Protein AF-A0A0K3BCI2-F1 (afdb_monomer)

Sequence (256 aa):
MTVIGTNPRAKAIAAALAVPATESLTGQADLVVLCVEDYSRIPRLPGEADIVNLTSGTSEQ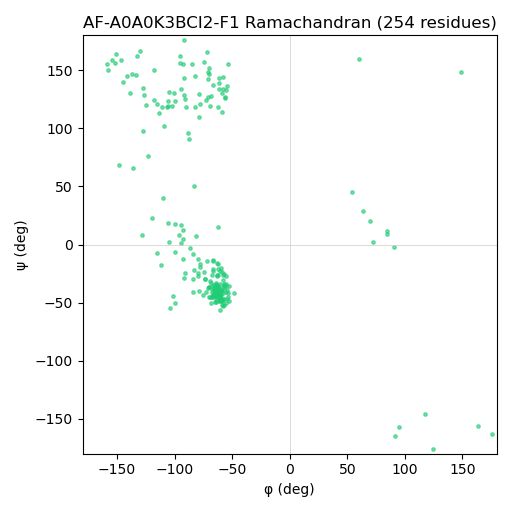AAEAANLFPGRYLDGALMAHPEHVGRTDTVLVYSGAPEVFARNEKHLTRLGSATYLGPDAGTASLYDAAMLNFAWATLTGYLQTAALLTGAGVEARTFTPMLNQWLKTTVADVIDDYAGQVDEGRYPGDEEWLELDEPLMRHLIAVTEQRGLDAALPRVVQSLTAQGIAAGRGSESFASLVEVIRGGGLQRPATP

Radius of gyration: 22.29 Å; Cα contacts (8 Å, |Δi|>4): 393; chains: 1; bounding box: 48×44×64 Å

Nearest PDB structures (foldseek):
  8whg-assembly3_F  TM=9.024E-01  e=4.066E-21  Streptomyces viridochromogenes
  7wnw-assembly1_B  TM=9.072E-01  e=1.210E-20  Actinoalloteichus hymeniacidonis
  7wnn-assembly1_A  TM=9.076E-01  e=4.879E-20  Actinoalloteichus hymeniacidonis
  8p2j-assembly4_G  TM=9.331E-01  e=1.287E-18  Blastomyces dermatitidis
  7wnw-assembly1_A  TM=9.084E-01  e=1.140E-18  Actinoalloteichus hymeniacidonis

pLDDT: mean 93.56, std 9.58, range [36.16, 98.62]

Foldseek 3Di:
DEEAEDDLQSVLLCVLLVHDYDPDDDDDDQEYEYAYADLVSDDQDDDQHAYEYAHADALVSQQVSCVSHPLRYKYKYFLDDSVCFQEQAGDMEIEARVVSCVVCVVSCVSRYDYHYPYHRRRVRNVVSVVVVVVVVLVVVVLVLVCCLVVLVVHHSVRCVVVVVVCCVPPVVVVVVVLVVCVVVVHFALPPHFLLRCLVVLVVVLVSQVVSVHDSPSSVVLSVLSVVCVVVVRRSGHPSNSVDVVCDPPDDDDPDD

Secondary structure (DSSP, 8-state):
-EEE--SHHHHHHHHHHTS-EESS--S--SEEEE--SSGGGPPP--SS-EEEE-----HHHHHHHHTTSTTTEEEEEE-S-GGGTT-TT--EEEEE-HHHHHHHHHHHTTTS--EE--S-THHHHHHHHHHHHHHHHHHHHHHHHHHHHHTTT--HHHHHHHHHHHIIIIIHHHHHHHHHHHHHT----SS--HHHHHHHHHHHHHHHHHTT---HHHHHHHHHHHHHIIIIITTS-GGGHHHHHHGGG-PPPPP-

Structure (mmCIF, N/CA/C/O backbone):
data_AF-A0A0K3BCI2-F1
#
_entry.id   AF-A0A0K3BCI2-F1
#
loop_
_atom_site.group_PDB
_atom_site.id
_atom_site.type_symbol
_atom_site.label_atom_id
_atom_site.label_alt_id
_atom_site.label_comp_id
_atom_site.label_asym_id
_atom_site.label_entity_id
_atom_site.label_seq_id
_atom_site.pdbx_PDB_ins_code
_atom_site.Cartn_x
_atom_site.Cartn_y
_atom_site.Cartn_z
_atom_site.occupancy
_atom_site.B_iso_or_equiv
_atom_site.auth_seq_id
_atom_site.auth_comp_id
_atom_site.auth_asym_id
_atom_site.auth_atom_id
_atom_site.pdbx_PDB_model_num
ATOM 1 N N . MET A 1 1 ? -13.025 6.160 25.713 1.00 93.00 1 MET A N 1
ATOM 2 C CA . MET A 1 1 ? -12.127 5.858 24.580 1.00 93.00 1 MET A CA 1
ATOM 3 C C . MET A 1 1 ? -10.716 6.294 24.936 1.00 93.00 1 MET A C 1
ATOM 5 O O . MET A 1 1 ? -10.577 7.385 25.480 1.00 93.00 1 MET A O 1
ATOM 9 N N . THR A 1 2 ? -9.709 5.478 24.624 1.00 95.31 2 THR A N 1
ATOM 10 C CA . THR A 1 2 ? -8.286 5.760 24.899 1.00 95.31 2 THR A CA 1
ATOM 11 C C . THR A 1 2 ? -7.426 5.283 23.729 1.00 95.31 2 THR A C 1
ATOM 13 O O . THR A 1 2 ? -7.748 4.258 23.129 1.00 95.31 2 THR A O 1
ATOM 16 N N . VAL A 1 3 ? -6.338 5.993 23.416 1.00 97.44 3 VAL A N 1
ATOM 17 C CA . VAL A 1 3 ? -5.309 5.516 22.477 1.00 97.44 3 VAL A CA 1
ATOM 18 C C . VAL A 1 3 ? -4.121 4.977 23.269 1.00 97.44 3 VAL A C 1
ATOM 20 O O . VAL A 1 3 ? -3.618 5.669 24.150 1.00 97.44 3 VAL A O 1
ATOM 23 N N . ILE A 1 4 ? -3.652 3.770 22.951 1.00 97.31 4 ILE A N 1
ATOM 24 C CA . ILE A 1 4 ? -2.444 3.180 23.537 1.00 97.31 4 ILE A CA 1
ATOM 25 C C . ILE A 1 4 ? -1.322 3.191 22.499 1.00 97.31 4 ILE A C 1
ATOM 27 O O . ILE A 1 4 ? -1.432 2.566 21.444 1.00 97.31 4 ILE A O 1
ATOM 31 N N . GLY A 1 5 ? -0.237 3.894 22.811 1.00 95.94 5 GLY A N 1
ATOM 32 C CA . GLY A 1 5 ? 0.934 4.041 21.952 1.00 95.94 5 GLY A CA 1
ATOM 33 C C . GLY A 1 5 ? 1.628 5.388 22.143 1.00 95.94 5 GLY A C 1
ATOM 34 O O . GLY A 1 5 ? 0.992 6.401 22.429 1.00 95.94 5 GLY A O 1
ATOM 35 N N . THR A 1 6 ? 2.949 5.417 21.970 1.00 93.12 6 THR A N 1
ATOM 36 C CA . THR A 1 6 ? 3.781 6.618 22.193 1.00 93.12 6 THR A CA 1
ATOM 37 C C . THR A 1 6 ? 4.452 7.146 20.924 1.00 93.12 6 THR A C 1
ATOM 39 O O . THR A 1 6 ? 5.037 8.236 20.936 1.00 93.12 6 THR A O 1
ATOM 42 N N . ASN A 1 7 ? 4.346 6.411 19.814 1.00 93.75 7 ASN A N 1
ATOM 43 C CA . ASN A 1 7 ? 4.934 6.791 18.534 1.00 93.75 7 ASN A CA 1
ATOM 44 C C . ASN A 1 7 ? 4.179 7.982 17.882 1.00 93.75 7 ASN A C 1
ATOM 46 O O . ASN A 1 7 ? 3.068 8.333 18.300 1.00 93.75 7 ASN A O 1
ATOM 50 N N . PRO A 1 8 ? 4.759 8.644 16.861 1.00 95.12 8 PRO A N 1
ATOM 51 C CA . PRO A 1 8 ? 4.124 9.789 16.203 1.00 95.12 8 PRO A CA 1
ATOM 52 C C . PRO A 1 8 ? 2.736 9.490 15.622 1.00 95.12 8 PRO A C 1
ATOM 54 O O . PRO A 1 8 ? 1.863 10.356 15.661 1.00 95.12 8 PRO A O 1
ATOM 57 N N . ARG A 1 9 ? 2.512 8.264 15.132 1.00 94.38 9 ARG A N 1
ATOM 58 C CA . ARG A 1 9 ? 1.227 7.828 14.576 1.00 94.38 9 ARG A CA 1
ATOM 59 C C . ARG A 1 9 ? 0.154 7.753 15.668 1.00 94.38 9 ARG A C 1
ATOM 61 O O . ARG A 1 9 ? -0.917 8.325 15.496 1.00 94.38 9 ARG A O 1
ATOM 68 N N . ALA A 1 10 ? 0.469 7.170 16.825 1.00 96.62 10 ALA A N 1
ATOM 69 C CA . ALA A 1 10 ? -0.415 7.131 17.989 1.00 96.62 10 ALA A CA 1
ATOM 70 C C . ALA A 1 10 ? -0.808 8.538 18.466 1.00 96.62 10 ALA A C 1
ATOM 72 O O . ALA A 1 10 ? -1.977 8.799 18.746 1.00 96.62 10 ALA A O 1
ATOM 73 N N . LYS A 1 11 ? 0.149 9.477 18.494 1.00 96.62 11 LYS A N 1
ATOM 74 C CA . LYS A 1 11 ? -0.121 10.882 18.847 1.00 96.62 11 LYS A CA 1
ATOM 75 C C . LYS A 1 11 ? -1.069 11.556 17.854 1.00 96.62 11 LYS A C 1
ATOM 77 O O . LYS A 1 11 ? -1.972 12.274 18.278 1.00 96.62 11 LYS A O 1
ATOM 82 N N . ALA A 1 12 ? -0.890 11.312 16.557 1.00 97.12 12 ALA A N 1
ATOM 83 C CA . ALA A 1 12 ? -1.760 11.857 15.519 1.00 97.12 12 ALA A CA 1
ATOM 84 C C . ALA A 1 12 ? -3.186 11.276 15.592 1.00 97.12 12 ALA A C 1
ATOM 86 O O . ALA A 1 12 ? -4.159 12.026 15.541 1.00 97.12 12 ALA A O 1
ATOM 87 N N . ILE A 1 13 ? -3.315 9.963 15.819 1.00 97.44 13 ILE A N 1
ATOM 88 C CA . ILE A 1 13 ? -4.599 9.277 16.058 1.00 97.44 13 ILE A CA 1
ATOM 89 C C . ILE A 1 13 ? -5.312 9.877 17.277 1.00 97.44 13 ILE A C 1
ATOM 91 O O . ILE A 1 13 ? -6.486 10.238 17.205 1.00 97.44 13 ILE A O 1
ATOM 95 N N . ALA A 1 14 ? -4.596 10.036 18.391 1.00 97.56 14 ALA A N 1
ATOM 96 C CA . ALA A 1 14 ? -5.133 10.609 19.621 1.00 97.56 14 ALA A CA 1
ATOM 97 C C . ALA A 1 14 ? -5.614 12.056 19.434 1.00 97.56 14 ALA A C 1
ATOM 99 O O . ALA A 1 14 ? -6.712 12.402 19.877 1.00 97.56 14 ALA A O 1
ATOM 100 N N . ALA A 1 15 ? -4.844 12.875 18.710 1.00 97.25 15 ALA A N 1
ATOM 101 C CA . ALA A 1 15 ? -5.233 14.237 18.360 1.00 97.25 15 ALA A CA 1
ATOM 102 C C . ALA A 1 15 ? -6.513 14.266 17.507 1.00 97.25 15 ALA A C 1
ATOM 104 O O . ALA A 1 15 ? -7.458 14.978 17.849 1.00 97.25 15 ALA A O 1
ATOM 105 N N . ALA A 1 16 ? -6.588 13.447 16.454 1.00 96.75 16 ALA A N 1
ATOM 106 C CA . ALA A 1 16 ? -7.759 13.362 15.580 1.00 96.75 16 ALA A CA 1
ATOM 107 C C . ALA A 1 16 ? -9.021 12.890 16.326 1.00 96.75 16 ALA A C 1
ATOM 109 O O . ALA A 1 16 ? -10.123 13.392 16.085 1.00 96.75 16 ALA A O 1
ATOM 110 N N . LEU A 1 17 ? -8.860 11.987 17.297 1.00 96.94 17 LEU A N 1
ATOM 111 C CA . LEU A 1 17 ? -9.933 11.481 18.157 1.00 96.94 17 LEU A CA 1
ATOM 112 C C . LEU A 1 17 ? -10.249 12.377 19.366 1.00 96.94 17 LEU A C 1
ATOM 114 O O . LEU A 1 17 ? -11.283 12.175 20.008 1.00 96.94 17 LEU A O 1
ATOM 118 N N . ALA A 1 18 ? -9.447 13.414 19.623 1.00 96.81 18 ALA A N 1
ATOM 119 C CA . ALA A 1 18 ? -9.542 14.291 20.792 1.00 96.81 18 ALA A CA 1
ATOM 120 C C . ALA A 1 18 ? -9.521 13.522 22.132 1.00 96.81 18 ALA A C 1
ATOM 122 O O . ALA A 1 18 ? -10.325 13.779 23.028 1.00 96.81 18 ALA A O 1
ATOM 123 N N . VAL A 1 19 ? -8.602 12.562 22.257 1.00 95.38 19 VAL A N 1
ATOM 124 C CA . VAL A 1 19 ? -8.380 11.739 23.460 1.00 95.38 19 VAL A CA 1
ATOM 125 C C . VAL A 1 19 ? -6.887 11.675 23.792 1.00 95.38 19 VAL A C 1
ATOM 127 O O . VAL A 1 19 ? -6.064 11.982 22.931 1.00 95.38 19 VAL A O 1
ATOM 130 N N . PRO A 1 20 ? -6.490 11.299 25.020 1.00 91.75 20 PRO A N 1
ATOM 131 C CA . PRO A 1 20 ? -5.079 11.097 25.332 1.00 91.75 20 PRO A CA 1
ATOM 132 C C . PRO A 1 20 ? -4.505 9.852 24.636 1.00 91.75 20 PRO A C 1
ATOM 134 O O . PRO A 1 20 ? -5.185 8.832 24.491 1.00 91.75 20 PRO A O 1
ATOM 137 N N . ALA A 1 21 ? -3.223 9.940 24.276 1.00 95.12 21 ALA A N 1
ATOM 138 C CA . ALA A 1 21 ? -2.368 8.786 24.014 1.00 95.12 21 ALA A CA 1
ATOM 139 C C . ALA A 1 21 ? -1.650 8.394 25.313 1.00 95.12 21 ALA A C 1
ATOM 141 O O . ALA A 1 21 ? -1.043 9.250 25.962 1.00 95.12 21 ALA A O 1
ATOM 142 N N . THR A 1 22 ? -1.720 7.124 25.699 1.00 95.00 22 THR A N 1
ATOM 143 C CA . THR A 1 22 ? -1.116 6.594 26.928 1.00 95.00 22 THR A CA 1
ATOM 144 C C . THR A 1 22 ? -0.291 5.338 26.642 1.00 95.00 22 THR A C 1
ATOM 146 O O . THR A 1 22 ? -0.371 4.748 25.569 1.00 95.00 22 THR A O 1
ATOM 149 N N . GLU A 1 23 ? 0.530 4.911 27.601 1.00 92.12 23 GLU A N 1
ATOM 150 C CA . GLU A 1 23 ? 1.283 3.646 27.501 1.00 92.12 23 GLU A CA 1
ATOM 151 C C . GLU A 1 23 ? 0.452 2.425 27.914 1.00 92.12 23 GLU A C 1
ATOM 153 O O . GLU A 1 23 ? 0.752 1.297 27.537 1.00 92.12 23 GLU A O 1
ATOM 158 N N . SER A 1 24 ? -0.598 2.639 28.705 1.00 90.56 24 SER A N 1
ATOM 159 C CA . SER A 1 24 ? -1.477 1.586 29.206 1.00 90.56 24 SER A CA 1
ATOM 160 C C . SER A 1 24 ? -2.886 2.118 29.443 1.00 90.56 24 SER A C 1
ATOM 162 O O . SER A 1 24 ? -3.117 3.332 29.490 1.00 90.56 24 SER A O 1
ATOM 164 N N . LEU A 1 25 ? -3.840 1.200 29.582 1.00 89.88 25 LEU A N 1
ATOM 165 C CA . LEU A 1 25 ? -5.214 1.537 29.924 1.00 89.88 25 LEU A CA 1
ATOM 166 C C . LEU A 1 25 ? -5.336 1.829 31.426 1.00 89.88 25 LEU A C 1
ATOM 168 O O . LEU A 1 25 ? -5.077 0.959 32.256 1.00 89.88 25 LEU A O 1
ATOM 172 N N . THR A 1 26 ? -5.785 3.034 31.775 1.00 83.88 26 THR A N 1
ATOM 173 C CA . THR A 1 26 ? -6.102 3.431 33.152 1.00 83.88 26 THR A CA 1
ATOM 174 C C . THR A 1 26 ? -7.619 3.584 33.314 1.00 83.88 26 THR A C 1
ATOM 176 O O . THR A 1 26 ? -8.212 4.572 32.895 1.00 83.88 26 THR A O 1
ATOM 179 N N . GLY A 1 27 ? -8.270 2.585 33.917 1.00 84.31 27 GLY A N 1
ATOM 180 C CA . GLY A 1 27 ? -9.721 2.581 34.155 1.00 84.31 27 GLY A CA 1
ATOM 181 C C . GLY A 1 27 ? -10.536 1.850 33.081 1.00 84.31 27 GLY A C 1
ATOM 182 O O . GLY A 1 27 ? -10.028 0.959 32.406 1.00 84.31 27 GLY A O 1
ATOM 183 N N . GLN A 1 28 ? -11.823 2.192 32.970 1.00 87.38 28 GLN A N 1
ATOM 184 C CA . GLN A 1 28 ? -12.747 1.599 31.995 1.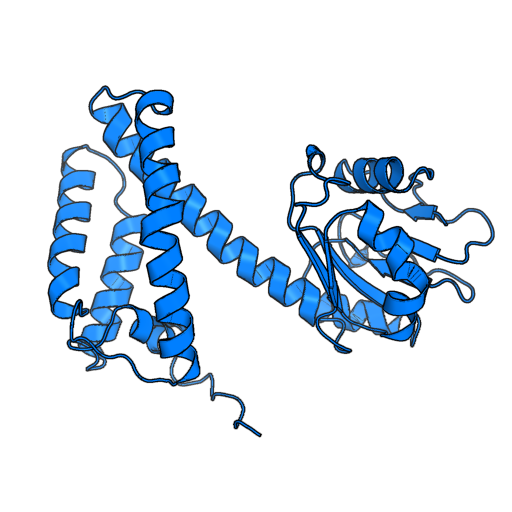00 87.38 28 GLN A CA 1
ATOM 185 C C . GLN A 1 28 ? -12.773 2.407 30.693 1.00 87.38 28 GLN A C 1
ATOM 187 O O . GLN A 1 28 ? -12.729 3.638 30.711 1.00 87.38 28 GLN A O 1
ATOM 192 N N . ALA A 1 29 ? -12.884 1.713 29.564 1.00 91.88 29 ALA A N 1
ATOM 193 C CA . ALA A 1 29 ? -13.094 2.318 28.257 1.00 91.88 29 ALA A CA 1
ATOM 194 C C . ALA A 1 29 ? -13.996 1.419 27.409 1.00 91.88 29 ALA A C 1
ATOM 196 O O . ALA A 1 29 ? -13.811 0.208 27.408 1.00 91.88 29 ALA A O 1
ATOM 197 N N . ASP A 1 30 ? -14.912 2.023 26.653 1.00 93.44 30 ASP A N 1
ATOM 198 C CA . ASP A 1 30 ? -15.750 1.287 25.695 1.00 93.44 30 ASP A CA 1
ATOM 199 C C . ASP A 1 30 ? -15.006 0.980 24.383 1.00 93.44 30 ASP A C 1
ATOM 201 O O . ASP A 1 30 ? -15.327 0.015 23.703 1.00 93.44 30 ASP A O 1
ATOM 205 N N . LEU A 1 31 ? -13.986 1.784 24.050 1.00 96.31 31 LEU A N 1
ATOM 206 C CA . LEU A 1 31 ? -13.127 1.639 22.870 1.00 96.31 31 LEU A CA 1
ATOM 207 C C . LEU A 1 31 ? -11.666 1.917 23.241 1.00 96.31 31 LEU A C 1
ATOM 209 O O . LEU A 1 31 ? -11.352 2.963 23.827 1.00 96.31 31 LEU A O 1
ATOM 213 N N . VAL A 1 32 ? -10.772 1.018 22.846 1.00 97.44 32 VAL A N 1
ATOM 214 C CA . VAL A 1 32 ? -9.321 1.187 22.914 1.00 97.44 32 VAL A CA 1
ATOM 215 C C . VAL A 1 32 ? -8.745 1.132 21.505 1.00 97.44 32 VAL A C 1
ATOM 217 O O . VAL A 1 32 ? -8.942 0.156 20.786 1.00 97.44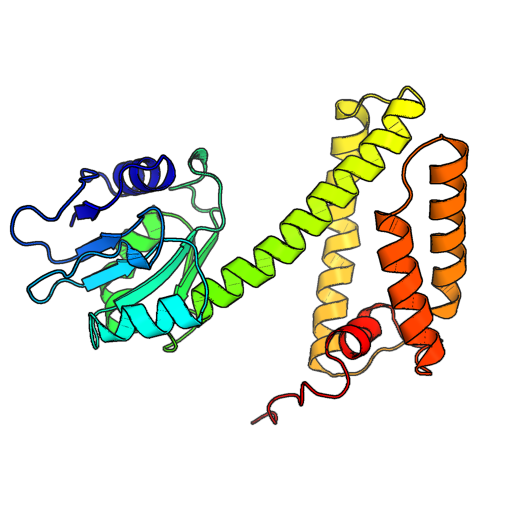 32 VAL A O 1
ATOM 220 N N . VAL A 1 33 ? -8.009 2.174 21.121 1.00 97.88 33 VAL A N 1
ATOM 221 C CA . VAL A 1 33 ? -7.285 2.214 19.847 1.00 97.88 33 VAL A CA 1
ATOM 222 C C . VAL A 1 33 ? -5.810 1.933 20.108 1.00 97.88 33 VAL A C 1
ATOM 224 O O . VAL A 1 33 ? -5.161 2.668 20.850 1.00 97.88 33 VAL A O 1
ATOM 227 N N . LEU A 1 34 ? -5.273 0.872 19.520 1.00 97.81 34 LEU A N 1
ATOM 228 C CA . LEU A 1 34 ? -3.874 0.481 19.650 1.00 97.81 34 LEU A CA 1
ATOM 229 C C . LEU A 1 34 ? -3.069 1.048 18.482 1.00 97.81 34 LEU A C 1
ATOM 231 O O . LEU A 1 34 ? -3.473 0.953 17.330 1.00 97.81 34 LEU A O 1
ATOM 235 N N . CYS A 1 35 ? -1.919 1.641 18.774 1.00 97.00 35 CYS A N 1
ATOM 236 C CA . CYS A 1 35 ? -0.912 1.994 17.781 1.00 97.00 35 CYS A CA 1
ATOM 237 C C . CYS A 1 35 ? 0.464 1.895 18.446 1.00 97.00 35 CYS A C 1
ATOM 239 O O . CYS A 1 35 ? 1.130 2.889 18.740 1.00 97.00 35 CYS A O 1
ATOM 241 N N . VAL A 1 36 ? 0.849 0.663 18.761 1.00 95.56 36 VAL A N 1
ATOM 242 C CA . VAL A 1 36 ? 2.128 0.303 19.384 1.00 95.56 36 VAL A CA 1
ATOM 243 C C . VAL A 1 36 ? 3.187 -0.026 18.327 1.00 95.56 36 VAL A C 1
ATOM 245 O O . VAL A 1 36 ? 2.902 -0.009 17.132 1.00 95.56 36 VAL A O 1
ATOM 248 N N . GLU A 1 37 ? 4.417 -0.282 18.769 1.00 92.56 37 GLU A N 1
ATOM 249 C CA . GLU A 1 37 ? 5.581 -0.526 17.901 1.00 92.56 37 GLU A CA 1
ATOM 250 C C . GLU A 1 37 ? 5.476 -1.814 17.080 1.00 92.56 37 GLU A C 1
ATOM 252 O O . GLU A 1 37 ? 5.944 -1.845 15.949 1.00 92.56 37 GLU A O 1
ATOM 257 N N . ASP A 1 38 ? 4.885 -2.861 17.654 1.00 94.12 38 ASP A N 1
ATOM 258 C CA . ASP A 1 38 ? 4.774 -4.187 17.050 1.00 94.12 38 ASP A CA 1
ATOM 259 C C . ASP A 1 38 ? 3.625 -4.968 17.706 1.00 94.12 38 ASP A C 1
ATOM 261 O O . ASP A 1 38 ? 3.284 -4.722 18.869 1.00 94.12 38 ASP A O 1
ATOM 265 N N . TYR A 1 39 ? 3.055 -5.935 16.990 1.00 95.12 39 TYR A N 1
ATOM 266 C CA . TYR A 1 39 ? 1.974 -6.792 17.486 1.00 95.12 39 TYR A CA 1
ATOM 267 C C . TYR A 1 39 ? 2.321 -7.529 18.785 1.00 95.12 39 TYR A C 1
ATOM 269 O O . TYR A 1 39 ? 1.470 -7.673 19.661 1.00 95.12 39 TYR A O 1
ATOM 277 N N . SER A 1 40 ? 3.584 -7.922 18.980 1.00 93.44 40 SER A N 1
ATOM 278 C CA . SER A 1 40 ? 4.054 -8.553 20.223 1.00 93.44 40 SER A CA 1
ATOM 279 C C . SER A 1 40 ? 3.939 -7.650 21.458 1.00 93.44 40 SER A C 1
ATOM 281 O O . SER A 1 40 ? 4.010 -8.128 22.592 1.00 93.44 40 SER A O 1
ATOM 283 N N . ARG A 1 41 ? 3.758 -6.338 21.258 1.00 93.75 41 ARG A N 1
ATOM 284 C CA . ARG A 1 41 ? 3.567 -5.337 22.315 1.00 93.75 41 ARG A CA 1
ATOM 285 C C . ARG A 1 41 ? 2.098 -5.044 22.606 1.00 93.75 41 ARG A C 1
ATOM 287 O O . ARG A 1 41 ? 1.831 -4.199 23.460 1.00 93.75 41 ARG A O 1
ATOM 294 N N . ILE A 1 42 ? 1.155 -5.711 21.938 1.00 92.44 42 ILE A N 1
ATOM 295 C CA . ILE A 1 42 ? -0.271 -5.553 22.226 1.00 92.44 42 ILE A CA 1
ATOM 296 C C . ILE A 1 42 ? -0.538 -6.007 23.672 1.00 92.44 42 ILE A C 1
ATOM 298 O O . ILE A 1 42 ? -0.298 -7.169 24.018 1.00 92.44 42 ILE A O 1
ATOM 302 N N . PRO A 1 43 ? -1.013 -5.109 24.554 1.00 89.00 43 PRO A N 1
ATOM 303 C CA . PRO A 1 43 ? -1.280 -5.470 25.935 1.00 89.00 43 PRO A CA 1
ATOM 304 C C . PRO A 1 43 ? -2.511 -6.373 26.018 1.00 89.00 43 PRO A C 1
ATOM 306 O O . PRO A 1 43 ? -3.475 -6.205 25.273 1.00 89.00 43 PRO A O 1
ATOM 309 N N . ARG A 1 44 ? -2.540 -7.284 26.996 1.00 85.44 44 ARG A N 1
ATOM 310 C CA . ARG A 1 44 ? -3.802 -7.921 27.389 1.00 85.44 44 ARG A CA 1
ATOM 311 C C . ARG A 1 44 ? -4.678 -6.874 28.064 1.00 85.44 44 ARG A C 1
ATOM 313 O O . ARG A 1 44 ? -4.295 -6.320 29.093 1.00 85.44 44 ARG A O 1
ATOM 320 N N . LEU A 1 45 ? -5.846 -6.620 27.492 1.00 88.00 45 LEU A N 1
ATOM 321 C CA . LEU A 1 45 ? -6.797 -5.641 28.002 1.00 88.00 45 LEU A CA 1
ATOM 322 C C . LEU A 1 45 ? -7.975 -6.367 28.663 1.00 88.00 45 LEU A C 1
ATOM 324 O O . LEU A 1 45 ? -8.639 -7.164 27.999 1.00 88.00 45 LEU A O 1
ATOM 328 N N . PRO A 1 46 ? -8.222 -6.147 29.966 1.00 75.88 46 PRO A N 1
ATOM 329 C CA . PRO A 1 46 ? -9.366 -6.734 30.647 1.00 75.88 46 PRO A CA 1
ATOM 330 C C . PRO A 1 46 ? -10.671 -6.029 30.245 1.00 75.88 46 PRO A C 1
ATOM 332 O O . PRO A 1 46 ? -10.672 -4.855 29.879 1.00 75.88 46 PRO A O 1
ATOM 335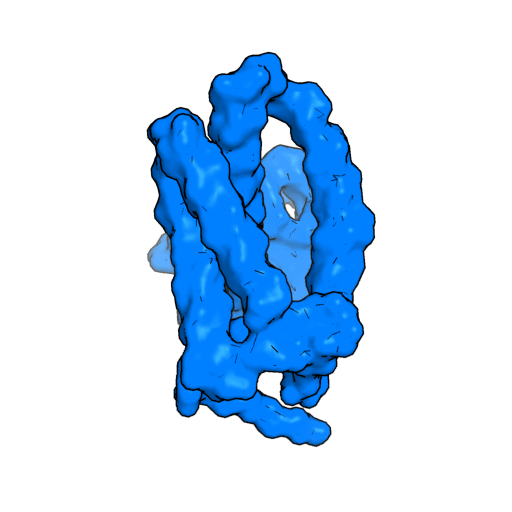 N N . GLY A 1 47 ? -11.796 -6.730 30.398 1.00 80.81 47 GLY A N 1
ATOM 336 C CA . GLY A 1 47 ? -13.136 -6.179 30.177 1.00 80.81 47 GLY A CA 1
ATOM 337 C C . GLY A 1 47 ? -13.662 -6.360 28.752 1.00 80.81 47 GLY A C 1
ATOM 338 O O . GLY A 1 47 ? -13.130 -7.156 27.982 1.00 80.81 47 GLY A O 1
ATOM 339 N N . GLU A 1 48 ? -14.722 -5.615 28.434 1.00 87.19 48 GLU A N 1
ATOM 340 C CA . GLU A 1 48 ? -15.539 -5.750 27.215 1.00 87.19 48 GLU A CA 1
ATOM 341 C C . GLU A 1 48 ? -15.288 -4.637 26.184 1.00 87.19 48 GLU A C 1
ATOM 343 O O . GLU A 1 48 ? -16.112 -4.407 25.306 1.00 87.19 48 GLU A O 1
ATOM 348 N N . ALA A 1 49 ? -14.162 -3.925 26.292 1.00 94.19 49 ALA A N 1
ATOM 349 C CA . ALA A 1 49 ? -13.841 -2.829 25.382 1.00 94.19 49 ALA A CA 1
ATOM 350 C C . ALA A 1 49 ? -13.717 -3.321 23.934 1.00 94.19 49 ALA A C 1
ATOM 352 O O . ALA A 1 49 ? -13.085 -4.349 23.677 1.00 94.19 49 ALA A O 1
ATOM 353 N N . ASP A 1 50 ? -14.247 -2.554 22.990 1.00 97.31 50 ASP A N 1
ATOM 354 C CA . ASP A 1 50 ? -13.921 -2.724 21.581 1.00 97.31 50 ASP A CA 1
ATOM 355 C C . ASP A 1 50 ? -12.450 -2.360 21.352 1.00 97.31 50 ASP A C 1
ATOM 357 O O . ASP A 1 50 ? -11.947 -1.374 21.900 1.00 97.31 50 ASP A O 1
ATOM 361 N N . ILE A 1 51 ? -11.750 -3.157 20.549 1.00 97.88 51 ILE A N 1
ATOM 362 C CA . ILE A 1 51 ? -10.330 -2.985 20.249 1.00 97.88 51 ILE A CA 1
ATOM 363 C C . ILE A 1 51 ? -10.180 -2.666 18.767 1.00 97.88 51 ILE A C 1
ATOM 365 O O . ILE A 1 51 ? -10.562 -3.468 17.920 1.00 97.88 51 ILE A O 1
ATOM 369 N N . VAL A 1 52 ? -9.589 -1.511 18.464 1.00 98.31 52 VAL A N 1
ATOM 370 C CA . VAL A 1 52 ? -9.196 -1.127 17.103 1.00 98.31 52 VAL A CA 1
ATOM 371 C C . VAL A 1 52 ? -7.679 -1.063 17.049 1.00 98.31 52 VAL A C 1
ATOM 373 O O . VAL A 1 52 ? -7.077 -0.208 17.694 1.00 98.31 52 VAL A O 1
ATOM 376 N N . ASN A 1 53 ? -7.046 -1.957 16.303 1.00 98.19 53 ASN A N 1
ATOM 377 C CA . ASN A 1 53 ? -5.598 -2.006 16.180 1.00 98.19 53 ASN A CA 1
ATOM 378 C C . ASN A 1 53 ? -5.120 -1.349 14.884 1.00 98.19 53 ASN A C 1
ATOM 380 O O . ASN A 1 53 ? -5.538 -1.741 13.809 1.00 98.19 53 ASN A O 1
ATOM 384 N N . LEU A 1 54 ? -4.243 -0.352 15.002 1.00 97.56 54 LEU A N 1
ATOM 385 C CA . LEU A 1 54 ? -3.617 0.390 13.900 1.00 97.56 54 LEU A CA 1
ATOM 386 C C . LEU A 1 54 ? -2.083 0.245 13.919 1.00 97.56 54 LEU A C 1
ATOM 388 O O . LEU A 1 54 ? -1.344 1.121 13.446 1.00 97.56 54 LEU A O 1
ATOM 392 N N . THR A 1 55 ? -1.593 -0.827 14.542 1.00 96.31 55 THR A N 1
ATOM 393 C CA . THR A 1 55 ? -0.191 -1.244 14.488 1.00 96.31 55 THR A CA 1
ATOM 394 C C . THR A 1 55 ? 0.075 -1.957 13.168 1.00 96.31 55 THR A C 1
ATOM 396 O O . THR A 1 55 ? -0.653 -2.868 12.798 1.00 96.31 55 THR A O 1
ATOM 399 N N . SER A 1 56 ? 1.130 -1.549 12.460 1.00 93.62 56 SER A N 1
ATOM 400 C CA . SER A 1 56 ? 1.556 -2.235 11.234 1.00 93.62 56 SER A CA 1
ATOM 401 C C . SER A 1 56 ? 2.166 -3.603 11.564 1.00 93.62 56 SER A C 1
ATOM 403 O O . SER A 1 56 ? 2.873 -3.742 12.563 1.00 93.62 56 SER A O 1
ATOM 405 N N . GLY A 1 57 ? 1.904 -4.599 10.719 1.00 93.81 57 GLY A N 1
ATOM 406 C CA . GLY A 1 57 ? 2.377 -5.976 10.877 1.00 93.81 57 GLY A CA 1
ATOM 407 C C . GLY A 1 57 ? 1.815 -6.888 9.787 1.00 93.81 57 GLY A C 1
ATOM 408 O O . GLY A 1 57 ? 1.370 -6.401 8.749 1.00 93.81 57 GLY A O 1
ATOM 409 N N . THR A 1 58 ? 1.875 -8.203 9.997 1.00 96.81 58 THR A N 1
ATOM 410 C CA . THR A 1 58 ? 1.414 -9.203 9.019 1.00 96.81 58 THR A CA 1
ATOM 411 C C . THR A 1 58 ? -0.019 -9.663 9.281 1.00 96.81 58 THR A C 1
ATOM 413 O O . THR A 1 58 ? -0.548 -9.529 10.387 1.00 96.81 58 THR A O 1
ATOM 416 N N . SER A 1 59 ? -0.645 -10.264 8.267 1.00 97.00 59 SER A N 1
ATOM 417 C CA . SER A 1 59 ? -1.976 -10.870 8.383 1.00 97.00 59 SER A CA 1
ATOM 418 C C . SER A 1 59 ? -2.049 -11.939 9.470 1.00 97.00 59 SER A C 1
ATOM 420 O O . SER A 1 59 ? -3.043 -12.013 10.188 1.00 97.00 59 SER A O 1
ATOM 422 N N . GLU A 1 60 ? -0.994 -12.738 9.632 1.00 97.50 60 GLU A N 1
ATOM 423 C CA . GLU A 1 60 ? -0.908 -13.757 10.679 1.00 97.50 60 GLU A CA 1
ATOM 424 C C . GLU A 1 60 ? -0.885 -13.114 12.066 1.00 97.50 60 GLU A C 1
ATOM 426 O O . GLU A 1 60 ? -1.623 -13.542 12.951 1.00 97.50 60 GLU A O 1
ATOM 431 N N . GLN A 1 61 ? -0.105 -12.043 12.248 1.00 97.56 61 GLN A N 1
ATOM 432 C CA . GLN A 1 61 ? -0.064 -11.311 13.515 1.00 97.56 61 GLN A CA 1
ATOM 433 C C . GLN A 1 61 ? -1.431 -10.695 13.859 1.00 97.56 61 GLN A C 1
ATOM 435 O O . GLN A 1 61 ? -1.859 -10.754 15.015 1.00 97.56 61 GLN A O 1
ATOM 440 N N . ALA A 1 62 ? -2.144 -10.157 12.866 1.00 97.56 62 ALA A N 1
ATOM 441 C CA . ALA A 1 62 ? -3.501 -9.640 13.033 1.00 97.56 62 ALA A CA 1
ATOM 442 C C . ALA A 1 62 ? -4.512 -10.735 13.403 1.00 97.56 62 ALA A C 1
ATOM 444 O O . ALA A 1 62 ? -5.308 -10.561 14.331 1.00 97.56 62 ALA A O 1
ATOM 445 N N . ALA A 1 63 ? -4.446 -11.896 12.748 1.00 96.50 63 ALA A N 1
ATOM 446 C CA . ALA A 1 63 ? -5.279 -13.047 13.085 1.00 96.50 63 ALA A CA 1
ATOM 447 C C . ALA A 1 63 ? -4.994 -13.573 14.506 1.00 96.50 63 ALA A C 1
ATOM 449 O O . ALA A 1 63 ? -5.920 -13.883 15.260 1.00 96.50 63 ALA A O 1
ATOM 450 N N . GLU A 1 64 ? -3.723 -13.629 14.913 1.00 96.12 64 GLU A N 1
ATOM 451 C CA . GLU A 1 64 ? -3.321 -14.013 16.268 1.00 96.12 64 GLU A CA 1
ATOM 452 C C . GLU A 1 64 ? -3.815 -13.016 17.323 1.00 96.12 64 GLU A C 1
ATOM 454 O O . GLU A 1 64 ? -4.337 -13.428 18.363 1.00 96.12 64 GLU A O 1
ATOM 459 N N . ALA A 1 65 ? -3.710 -11.713 17.053 1.00 95.88 65 ALA A N 1
ATOM 460 C CA . ALA A 1 65 ? -4.206 -10.670 17.944 1.00 95.88 65 ALA A CA 1
ATOM 461 C C . ALA A 1 65 ? -5.733 -10.711 18.106 1.00 95.88 65 ALA A C 1
ATOM 463 O O . ALA A 1 65 ? -6.232 -10.502 19.215 1.00 95.88 65 ALA A O 1
ATOM 464 N N . ALA A 1 66 ? -6.476 -11.068 17.054 1.00 96.25 66 ALA A N 1
ATOM 465 C CA . ALA A 1 66 ? -7.924 -11.277 17.127 1.00 96.25 66 ALA A CA 1
ATOM 466 C C . ALA A 1 66 ? -8.320 -12.334 18.177 1.00 96.25 66 ALA A C 1
ATOM 468 O O . ALA A 1 66 ? -9.327 -12.169 18.872 1.00 96.25 66 ALA A O 1
ATOM 469 N N . ASN A 1 67 ? -7.505 -13.379 18.366 1.00 94.69 67 ASN A N 1
ATOM 470 C CA . ASN A 1 67 ? -7.757 -14.420 19.372 1.00 94.69 67 ASN A CA 1
ATOM 471 C C . ASN A 1 67 ? -7.647 -13.906 20.817 1.00 94.69 67 ASN A C 1
ATOM 473 O O . ASN A 1 67 ? -8.204 -14.516 21.731 1.00 94.69 67 ASN A O 1
ATOM 477 N N . LEU A 1 68 ? -6.946 -12.790 21.043 1.00 93.56 68 LEU A N 1
ATOM 478 C CA . LEU A 1 68 ? -6.850 -12.159 22.362 1.00 93.56 68 LEU A CA 1
ATOM 479 C C . LEU A 1 68 ? -8.142 -11.425 22.747 1.00 93.56 68 LEU A C 1
ATOM 481 O O . LEU A 1 68 ? -8.401 -11.250 23.939 1.00 93.56 68 LEU A O 1
ATOM 485 N N . PHE A 1 69 ? -8.955 -11.024 21.761 1.00 94.69 69 PHE A N 1
ATOM 486 C CA . PHE A 1 69 ? -10.186 -10.252 21.967 1.00 94.69 69 PHE A CA 1
ATOM 487 C C . PHE A 1 69 ? -11.359 -10.791 21.118 1.00 94.69 69 PHE A C 1
ATOM 489 O O . PHE A 1 69 ? -11.855 -10.094 20.225 1.00 94.69 69 PHE A O 1
ATOM 496 N N . PRO A 1 70 ? -11.839 -12.024 21.384 1.00 93.31 70 PRO A N 1
ATOM 497 C CA . PRO A 1 70 ? -12.857 -12.671 20.557 1.00 93.31 70 PRO A CA 1
ATOM 498 C C . PRO A 1 70 ? -14.136 -11.832 20.429 1.00 93.31 70 PRO A C 1
ATOM 500 O O . PRO A 1 70 ? -14.722 -11.423 21.431 1.00 93.31 70 PRO A O 1
ATOM 503 N N . GLY A 1 71 ? -14.566 -11.569 19.191 1.00 94.31 71 GLY A N 1
ATOM 504 C CA . GLY A 1 71 ? -15.774 -10.787 18.884 1.00 94.31 71 GLY A CA 1
ATOM 505 C C . GLY A 1 71 ? -15.669 -9.278 19.145 1.00 94.31 71 GLY A C 1
ATOM 506 O O . GLY A 1 71 ? -16.645 -8.559 18.943 1.00 94.31 71 GLY A O 1
ATOM 507 N N . ARG A 1 72 ? -14.504 -8.786 19.587 1.00 96.44 72 ARG A N 1
ATOM 508 C CA . ARG A 1 72 ? -14.276 -7.374 19.943 1.00 96.44 72 ARG A CA 1
ATOM 509 C C . ARG A 1 72 ? -13.056 -6.753 19.265 1.00 96.44 72 ARG A C 1
ATOM 511 O O . ARG A 1 72 ? -12.693 -5.629 19.591 1.00 96.44 72 ARG A O 1
ATOM 518 N N . TYR A 1 73 ? -12.433 -7.459 18.325 1.00 97.94 73 TYR A N 1
ATOM 519 C CA . TYR A 1 73 ? -11.236 -6.999 17.630 1.00 97.94 73 TYR A CA 1
ATOM 520 C C . TYR A 1 73 ? -11.524 -6.535 16.207 1.00 97.94 73 TYR A C 1
ATOM 522 O O . TYR A 1 73 ? -12.136 -7.260 15.420 1.00 97.94 73 TYR A O 1
ATOM 530 N N . LEU A 1 74 ? -11.011 -5.359 15.876 1.00 98.44 74 LEU A N 1
ATOM 531 C CA . LEU A 1 74 ? -10.935 -4.819 14.533 1.00 98.44 74 LEU A CA 1
ATOM 532 C C . LEU A 1 74 ? -9.477 -4.455 14.249 1.00 98.44 74 LEU A C 1
ATOM 534 O O . LEU A 1 74 ? -8.899 -3.625 14.951 1.00 98.44 74 LEU A O 1
ATOM 538 N N . ASP A 1 75 ? -8.896 -5.062 13.226 1.00 98.50 75 ASP A N 1
ATOM 539 C CA . ASP A 1 75 ? -7.609 -4.634 12.694 1.00 98.50 75 ASP A CA 1
ATOM 540 C C . ASP A 1 75 ? -7.806 -3.508 11.681 1.00 98.50 75 ASP A C 1
ATOM 542 O O . ASP A 1 75 ? -8.875 -3.385 11.072 1.00 98.50 75 ASP A O 1
ATOM 546 N N . GLY A 1 76 ? -6.788 -2.680 11.489 1.00 97.69 76 GLY A N 1
ATOM 547 C CA . GLY A 1 76 ? -6.835 -1.614 10.512 1.00 97.69 76 GLY A CA 1
ATOM 548 C C . GLY A 1 76 ? -5.466 -1.131 10.069 1.00 97.69 76 GLY A C 1
ATOM 549 O O . GLY A 1 76 ? -4.496 -1.107 10.824 1.00 97.69 76 GLY A O 1
ATOM 550 N N . ALA A 1 77 ? -5.420 -0.668 8.826 1.00 96.31 77 ALA A N 1
ATOM 551 C CA . ALA A 1 77 ? -4.228 -0.105 8.223 1.00 96.31 77 ALA A CA 1
ATOM 552 C C . ALA A 1 77 ? -4.414 1.395 8.004 1.00 96.31 77 ALA A C 1
ATOM 554 O O . ALA A 1 77 ? -5.294 1.827 7.257 1.00 96.31 77 ALA A O 1
ATOM 555 N N . LEU A 1 78 ? -3.564 2.193 8.653 1.00 92.31 78 LEU A N 1
ATOM 556 C CA . LEU A 1 78 ? -3.423 3.616 8.357 1.00 92.31 78 LEU A CA 1
ATOM 557 C C . LEU A 1 78 ? -2.370 3.786 7.258 1.00 92.31 78 LEU A C 1
ATOM 559 O O . LEU A 1 78 ? -1.172 3.878 7.545 1.00 92.31 78 LEU A O 1
ATOM 563 N N . MET A 1 79 ? -2.831 3.891 6.013 1.00 87.19 79 MET A N 1
ATOM 564 C CA . MET A 1 79 ? -1.986 4.011 4.820 1.00 87.19 79 MET A CA 1
ATOM 565 C C . MET A 1 79 ? -1.548 5.460 4.581 1.00 87.19 79 MET A C 1
ATOM 567 O O . MET A 1 79 ? -1.732 6.028 3.505 1.00 87.19 79 MET A O 1
ATOM 571 N N . ALA A 1 80 ? -1.015 6.106 5.619 1.00 85.00 80 ALA A N 1
ATOM 572 C CA . ALA A 1 80 ? -0.635 7.507 5.548 1.00 85.00 80 ALA A CA 1
ATOM 573 C C . ALA A 1 80 ? 0.465 7.890 6.539 1.00 85.00 80 ALA A C 1
ATOM 575 O O . ALA A 1 80 ? 0.680 7.250 7.576 1.00 85.00 80 ALA A O 1
ATOM 576 N N . HIS A 1 81 ? 1.139 8.998 6.228 1.00 87.25 81 HIS A N 1
ATOM 577 C CA . HIS A 1 81 ? 2.020 9.661 7.183 1.00 87.25 81 HIS A CA 1
ATOM 578 C C . HIS A 1 81 ? 1.220 10.323 8.322 1.00 87.25 81 HIS A C 1
ATOM 580 O O . HIS A 1 81 ? 0.071 10.721 8.106 1.00 87.25 81 HIS A O 1
ATOM 586 N N . PRO A 1 82 ? 1.805 10.467 9.529 1.00 88.94 82 PRO A N 1
ATOM 587 C CA . PRO A 1 82 ? 1.108 11.003 10.700 1.00 88.94 82 PRO A CA 1
ATOM 588 C C . PRO A 1 82 ? 0.426 12.362 10.482 1.00 88.94 82 PRO A C 1
ATOM 590 O O . PRO A 1 82 ? -0.659 12.586 11.008 1.00 88.94 82 PRO A O 1
ATOM 593 N N . GLU A 1 83 ? 1.013 13.258 9.688 1.00 91.50 83 GLU A N 1
ATOM 594 C CA . GLU A 1 83 ? 0.460 14.582 9.374 1.00 91.50 83 GLU A CA 1
ATOM 595 C C . GLU A 1 83 ? -0.831 14.549 8.543 1.00 91.50 83 GLU A C 1
ATOM 597 O O . GLU A 1 83 ? -1.527 15.560 8.446 1.00 91.50 83 GLU A O 1
ATOM 602 N N . HIS A 1 84 ? -1.164 13.403 7.948 1.00 92.62 84 HIS A N 1
ATOM 603 C CA . HIS A 1 84 ? -2.396 13.228 7.187 1.00 92.62 84 HIS A CA 1
ATOM 604 C C . HIS A 1 84 ? -3.551 12.684 8.039 1.00 92.62 84 HIS A C 1
ATOM 606 O O . HIS A 1 84 ? -4.701 12.734 7.607 1.00 92.62 84 HIS A O 1
ATOM 612 N N . VAL A 1 85 ? -3.296 12.187 9.252 1.00 95.88 85 VAL A N 1
ATOM 613 C CA . VAL A 1 85 ? -4.360 11.637 10.105 1.00 95.88 85 VAL A CA 1
ATOM 614 C C . VAL A 1 85 ? -5.424 12.700 10.385 1.00 95.88 85 VAL A C 1
ATOM 616 O O . VAL A 1 85 ? -5.120 13.823 10.782 1.00 95.88 85 VAL A O 1
ATOM 619 N N . GLY A 1 86 ? -6.685 12.328 10.179 1.00 93.81 86 GLY A N 1
ATOM 620 C CA . GLY A 1 86 ? -7.853 13.185 10.368 1.00 93.81 86 GLY A CA 1
ATOM 621 C C . GLY A 1 86 ? -8.294 13.974 9.139 1.00 93.81 86 GLY A C 1
ATOM 622 O O . GLY A 1 86 ? -9.312 14.664 9.196 1.00 93.81 86 GLY A O 1
ATOM 623 N N . ARG A 1 87 ? -7.582 13.859 8.015 1.00 94.31 87 ARG A N 1
ATOM 624 C CA . ARG A 1 87 ? -8.064 14.372 6.730 1.00 94.31 87 ARG A CA 1
ATOM 625 C C . ARG A 1 87 ? -9.022 13.378 6.084 1.00 94.31 87 ARG A C 1
ATOM 627 O O . ARG A 1 87 ? -8.820 12.173 6.166 1.00 94.31 87 ARG A O 1
ATOM 634 N N . THR A 1 88 ? -10.037 13.880 5.390 1.00 88.06 88 THR A N 1
ATOM 635 C CA . THR A 1 88 ? -11.061 13.044 4.740 1.00 88.06 88 THR A CA 1
ATOM 636 C C . THR A 1 88 ? -10.519 12.193 3.589 1.00 88.06 88 THR A C 1
ATOM 638 O O . THR A 1 88 ? -11.128 11.187 3.250 1.00 88.06 88 THR A O 1
ATOM 641 N N . ASP A 1 89 ? -9.395 12.597 2.989 1.00 87.19 89 ASP A N 1
ATOM 642 C CA . ASP A 1 89 ? -8.700 11.895 1.902 1.00 87.19 89 ASP A CA 1
ATOM 643 C C . ASP A 1 89 ? -7.702 10.831 2.397 1.00 87.19 89 ASP A C 1
ATOM 645 O O . ASP A 1 89 ? -7.119 10.110 1.590 1.00 87.19 89 ASP A O 1
ATOM 649 N N . THR A 1 90 ? -7.512 10.695 3.712 1.00 92.31 90 THR A N 1
ATOM 650 C CA . THR A 1 90 ? -6.626 9.682 4.295 1.00 92.31 90 THR A CA 1
ATOM 651 C C . THR A 1 90 ? -7.256 8.302 4.176 1.00 92.31 90 THR A C 1
ATOM 653 O O . THR A 1 90 ? -8.380 8.080 4.628 1.00 92.31 90 THR A O 1
ATOM 656 N N . VAL A 1 91 ? -6.538 7.360 3.567 1.00 92.19 91 VAL A N 1
ATOM 657 C CA . VAL A 1 91 ? -7.031 5.997 3.347 1.00 92.19 91 VAL A CA 1
ATOM 658 C C . VAL A 1 91 ? -6.839 5.155 4.604 1.00 92.19 91 VAL A C 1
ATOM 660 O O . VAL A 1 91 ? -5.707 4.963 5.056 1.00 92.19 91 VAL A O 1
ATOM 663 N N . LEU A 1 92 ? -7.947 4.663 5.170 1.00 95.31 92 LEU A N 1
ATOM 664 C CA . LEU A 1 92 ? -7.927 3.620 6.190 1.00 95.31 92 LEU A CA 1
ATOM 665 C C . LEU A 1 92 ? -8.856 2.479 5.798 1.00 95.31 92 LEU A C 1
ATOM 667 O O . LEU A 1 92 ? -10.012 2.669 5.404 1.00 95.31 92 LEU A O 1
ATOM 671 N N . VAL A 1 93 ? -8.328 1.276 5.964 1.00 97.38 93 VAL A N 1
ATOM 672 C CA . VAL A 1 93 ? -9.070 0.034 5.789 1.00 97.38 93 VAL A CA 1
ATOM 673 C C . VAL A 1 93 ? -9.115 -0.728 7.101 1.00 97.38 93 VAL A C 1
ATOM 675 O O . VAL A 1 93 ? -8.195 -0.622 7.912 1.00 97.38 93 VAL A O 1
ATOM 678 N N . TYR A 1 94 ? -10.186 -1.485 7.300 1.00 98.50 94 TYR A N 1
ATOM 679 C CA . TYR A 1 94 ? -10.464 -2.219 8.525 1.00 98.50 94 TYR A CA 1
ATOM 680 C C . TYR A 1 94 ? -10.970 -3.624 8.223 1.00 98.50 94 TYR A C 1
ATOM 682 O O . TYR A 1 94 ? -11.710 -3.821 7.261 1.00 98.50 94 TYR A O 1
ATOM 690 N N . SER A 1 95 ? -10.641 -4.591 9.071 1.00 98.62 95 SER A N 1
ATOM 691 C CA . SER A 1 95 ? -11.152 -5.961 8.972 1.00 98.62 95 SER A CA 1
ATOM 692 C C . SER A 1 95 ? -11.219 -6.640 10.336 1.00 98.62 95 SER A C 1
ATOM 694 O O . SER A 1 95 ? -10.515 -6.254 11.263 1.00 98.62 95 SER A O 1
ATOM 696 N N . GLY A 1 96 ? -12.069 -7.652 10.485 1.00 98.50 96 GLY A N 1
ATOM 697 C CA . GLY A 1 96 ? -12.348 -8.289 11.777 1.00 98.50 96 GLY A CA 1
ATOM 698 C C . GLY A 1 96 ? -13.811 -8.128 12.179 1.00 98.50 96 GLY A C 1
ATOM 699 O O . GLY A 1 96 ? -14.693 -8.124 11.324 1.00 98.50 96 GLY A O 1
ATOM 700 N N . ALA A 1 97 ? -14.094 -7.991 13.473 1.00 98.19 97 ALA A N 1
ATOM 701 C CA . ALA A 1 97 ? -15.456 -8.016 14.005 1.00 98.19 97 ALA A CA 1
ATOM 702 C C . ALA A 1 97 ? -16.360 -6.917 13.385 1.00 98.19 97 ALA A C 1
ATOM 704 O O . ALA A 1 97 ? -16.128 -5.724 13.622 1.00 98.19 97 ALA A O 1
ATOM 705 N N . PRO A 1 98 ? -17.409 -7.282 12.617 1.00 97.69 98 PRO A N 1
ATOM 706 C CA . PRO A 1 98 ? -18.250 -6.311 11.913 1.00 97.69 98 PRO A CA 1
ATOM 707 C C . PRO A 1 98 ? -19.016 -5.396 12.872 1.00 97.69 98 PRO A C 1
ATOM 709 O O . PRO A 1 98 ? -19.218 -4.215 12.587 1.00 97.69 98 PRO A O 1
ATOM 712 N N . GLU A 1 99 ? -19.406 -5.902 14.043 1.00 97.62 99 GLU A N 1
ATOM 713 C CA . GLU A 1 99 ? -20.129 -5.121 15.040 1.00 97.62 99 GLU A CA 1
ATOM 714 C C . GLU A 1 99 ? -19.242 -4.041 15.669 1.00 97.62 99 GLU A C 1
ATOM 716 O O . GLU A 1 99 ? -19.739 -2.966 16.003 1.00 97.62 99 GLU A O 1
ATOM 721 N N . VAL A 1 100 ? -17.933 -4.293 15.792 1.00 98.06 100 VAL A N 1
ATOM 722 C CA . VAL A 1 100 ? -16.960 -3.300 16.272 1.00 98.06 100 VAL A CA 1
ATOM 723 C C . VAL A 1 100 ? -16.819 -2.173 15.257 1.00 98.06 100 VAL A C 1
ATOM 725 O O . VAL A 1 100 ? -16.867 -1.003 15.641 1.00 98.06 100 VAL A O 1
ATOM 728 N N . PHE A 1 101 ? -16.698 -2.503 13.967 1.00 98.50 101 PHE A N 1
ATOM 729 C CA . PHE A 1 101 ? -16.658 -1.496 12.905 1.00 98.50 101 PHE A CA 1
ATOM 730 C C . PHE A 1 101 ? -17.926 -0.632 12.921 1.00 98.50 101 PHE A C 1
ATOM 732 O O . PHE A 1 101 ? -17.837 0.589 13.043 1.00 98.50 101 PHE A O 1
ATOM 739 N N . ALA A 1 102 ? -19.106 -1.260 12.902 1.00 97.94 102 ALA A N 1
ATOM 740 C CA . ALA A 1 102 ? -20.385 -0.552 12.859 1.00 97.94 102 ALA A CA 1
ATOM 741 C C . ALA A 1 102 ? -20.621 0.342 14.091 1.00 97.94 102 ALA A C 1
ATOM 743 O O . ALA A 1 102 ? -21.075 1.479 13.957 1.00 97.94 102 ALA A O 1
ATOM 744 N N . ARG A 1 103 ? -20.287 -0.128 15.304 1.00 97.25 103 ARG A N 1
ATOM 745 C CA . ARG A 1 103 ? -20.418 0.681 16.531 1.00 97.25 103 ARG A CA 1
ATOM 746 C C . ARG A 1 103 ? -19.503 1.904 16.528 1.00 97.25 103 ARG A C 1
ATOM 748 O O . ARG A 1 103 ? -19.888 2.950 17.051 1.00 97.25 103 ARG A O 1
ATOM 755 N N . ASN A 1 104 ? -18.306 1.777 15.955 1.00 97.75 104 ASN A N 1
ATOM 756 C CA . ASN A 1 104 ? -17.250 2.780 16.070 1.00 97.75 104 ASN A CA 1
ATOM 757 C C . ASN A 1 104 ? -17.044 3.624 14.800 1.00 97.75 104 ASN A C 1
ATOM 759 O O . ASN A 1 104 ? -16.196 4.513 14.812 1.00 97.75 104 ASN A O 1
ATOM 763 N N . GLU A 1 105 ? -17.833 3.433 13.738 1.00 96.56 105 GLU A N 1
ATOM 764 C CA . GLU A 1 105 ? -17.694 4.111 12.435 1.00 96.56 105 GLU A CA 1
ATOM 765 C C . GLU A 1 105 ? -17.540 5.642 12.549 1.00 96.56 105 GLU A C 1
ATOM 767 O O . GLU A 1 105 ? -16.679 6.251 11.911 1.00 96.56 105 GLU A O 1
ATOM 772 N N . LYS A 1 106 ? -18.306 6.287 13.441 1.00 95.81 106 LYS A N 1
ATOM 773 C CA . LYS A 1 106 ? -18.213 7.740 13.694 1.00 95.81 106 LYS A CA 1
ATOM 774 C C . LYS A 1 106 ? -16.862 8.182 14.263 1.00 95.81 106 LYS A C 1
ATOM 776 O O . LYS A 1 106 ? -16.485 9.340 14.116 1.00 95.81 106 LYS A O 1
ATOM 781 N N . HIS A 1 107 ? -16.159 7.302 14.969 1.00 96.94 107 HIS A N 1
ATOM 782 C CA . HIS A 1 107 ? -14.806 7.555 15.458 1.00 96.94 107 HIS A CA 1
ATOM 783 C C . HIS A 1 107 ? -13.771 7.253 14.375 1.00 96.94 107 HIS A C 1
ATOM 785 O O . HIS A 1 107 ? -12.856 8.049 14.187 1.00 96.94 107 HIS A O 1
ATOM 791 N N . LEU A 1 108 ? -13.948 6.164 13.624 1.00 96.88 108 LEU A N 1
ATOM 792 C CA . LEU A 1 108 ? -13.038 5.772 12.544 1.00 96.88 108 LEU A CA 1
ATOM 793 C C . LEU A 1 108 ? -12.993 6.824 11.428 1.00 96.88 108 LEU A C 1
ATOM 795 O O . LEU A 1 108 ? -11.916 7.217 10.991 1.00 96.88 108 LEU A O 1
ATOM 799 N N . THR A 1 109 ? -14.143 7.390 11.059 1.00 96.19 109 THR A N 1
ATOM 800 C CA . THR A 1 109 ? -14.232 8.457 10.043 1.00 96.19 109 THR A CA 1
ATOM 801 C C . THR A 1 109 ? -13.576 9.780 10.461 1.00 96.19 109 THR A C 1
ATOM 803 O O . THR A 1 109 ? -13.328 10.645 9.624 1.00 96.19 109 THR A O 1
ATOM 806 N N . ARG A 1 110 ? -13.233 9.951 11.748 1.00 96.81 110 ARG A N 1
ATOM 807 C CA . ARG A 1 110 ? -12.409 11.079 12.219 1.00 96.81 110 ARG A CA 1
ATOM 808 C C . ARG A 1 110 ? -10.919 10.872 11.973 1.00 96.81 110 ARG A C 1
ATOM 810 O O . ARG A 1 110 ? -10.169 11.820 12.160 1.00 96.81 110 ARG A O 1
ATOM 817 N N . LEU A 1 111 ? -10.484 9.662 11.625 1.00 96.50 111 LEU A N 1
ATOM 818 C CA . LEU A 1 111 ? -9.092 9.343 11.290 1.00 96.50 111 LEU A CA 1
ATOM 819 C C . LEU A 1 111 ? -8.825 9.471 9.784 1.00 96.50 111 LEU A C 1
ATOM 821 O O . LEU A 1 111 ? -7.704 9.798 9.394 1.00 96.50 111 LEU A O 1
ATOM 825 N N . GLY A 1 112 ? -9.856 9.253 8.968 1.00 95.50 112 GLY A N 1
ATOM 826 C CA . GLY A 1 112 ? -9.854 9.385 7.515 1.00 95.50 112 GLY A CA 1
ATOM 827 C C . GLY A 1 112 ? -11.056 8.676 6.897 1.00 95.50 112 GLY A C 1
ATOM 828 O O . GLY A 1 112 ? -12.068 8.476 7.567 1.00 95.50 112 GLY A O 1
ATOM 829 N N . SER A 1 113 ? -10.959 8.279 5.630 1.00 94.12 113 SER A N 1
ATOM 830 C CA . SER A 1 113 ? -11.904 7.317 5.048 1.00 94.12 113 SER A CA 1
ATOM 831 C C . SER A 1 113 ? -11.887 6.012 5.852 1.00 94.12 113 SER A C 1
ATOM 833 O O . SER A 1 113 ? -10.843 5.619 6.361 1.00 94.12 113 SER A O 1
ATOM 835 N N . ALA A 1 114 ? -13.038 5.356 5.997 1.00 94.88 114 ALA A N 1
ATOM 836 C CA . ALA A 1 114 ? -13.162 4.130 6.778 1.00 94.88 114 ALA A CA 1
ATOM 837 C C . ALA A 1 114 ? -13.817 3.038 5.933 1.00 94.88 114 ALA A C 1
ATOM 839 O O . ALA A 1 114 ? -15.037 2.997 5.796 1.00 94.88 114 ALA A O 1
ATOM 840 N N . THR A 1 115 ? -12.997 2.160 5.358 1.00 96.69 115 THR A N 1
ATOM 841 C CA . THR A 1 115 ? -13.468 1.069 4.495 1.00 96.69 115 THR A CA 1
ATOM 842 C C . THR A 1 115 ? -13.382 -0.261 5.232 1.00 96.69 115 THR A C 1
ATOM 844 O O . THR A 1 115 ? -12.305 -0.643 5.680 1.00 96.69 115 THR A O 1
ATOM 847 N N . TYR A 1 116 ? -14.495 -0.984 5.352 1.00 98.25 116 TYR A N 1
ATOM 848 C CA . TYR A 1 116 ? -14.512 -2.328 5.933 1.00 98.25 116 TYR A CA 1
ATOM 849 C C . TYR A 1 116 ? -14.310 -3.393 4.850 1.00 98.25 116 TYR A C 1
ATOM 851 O O . TYR A 1 116 ? -15.055 -3.433 3.874 1.00 98.25 116 TYR A O 1
ATOM 859 N N . LEU A 1 117 ? -13.310 -4.254 5.033 1.00 98.06 117 LEU A N 1
ATOM 860 C CA . LEU A 1 117 ? -12.880 -5.272 4.070 1.00 98.06 117 LEU A CA 1
ATOM 861 C C . LEU A 1 117 ? -13.419 -6.675 4.373 1.00 98.06 117 LEU A C 1
ATOM 863 O O . LEU A 1 117 ? -13.239 -7.583 3.567 1.00 98.06 117 LEU A O 1
ATOM 867 N N . GLY A 1 118 ? -14.087 -6.865 5.513 1.00 98.00 118 GLY A N 1
ATOM 868 C CA . GLY A 1 118 ? -14.709 -8.137 5.874 1.00 98.00 118 GLY A CA 1
ATOM 869 C C . GLY A 1 118 ? -14.259 -8.711 7.222 1.00 98.00 118 GLY A C 1
ATOM 870 O O . GLY A 1 118 ? -13.515 -8.069 7.971 1.00 98.00 118 GLY A O 1
ATOM 871 N N . PRO A 1 119 ? -14.747 -9.920 7.557 1.00 97.94 119 PRO A N 1
ATOM 872 C CA . PRO A 1 119 ? -14.643 -10.487 8.900 1.00 97.94 119 PRO A CA 1
ATOM 873 C C . PRO A 1 119 ? -13.273 -11.076 9.245 1.00 97.94 119 PRO A C 1
ATOM 875 O O . PRO A 1 119 ? -12.993 -11.293 10.422 1.00 97.94 119 PRO A O 1
ATOM 878 N N . ASP A 1 120 ? -12.421 -11.346 8.255 1.00 97.88 120 ASP A N 1
ATOM 879 C CA . ASP A 1 120 ? -11.078 -11.868 8.499 1.00 97.88 120 ASP A CA 1
ATOM 880 C C . ASP A 1 120 ? -10.136 -10.743 8.942 1.00 97.88 120 ASP A C 1
ATOM 882 O O . ASP A 1 120 ? -9.758 -9.886 8.141 1.00 97.88 120 ASP A O 1
ATOM 886 N N . ALA A 1 121 ? -9.740 -10.767 10.218 1.00 97.25 121 ALA A N 1
ATOM 887 C CA . ALA A 1 121 ? -8.872 -9.770 10.838 1.00 97.25 121 ALA A CA 1
ATOM 888 C C . ALA A 1 121 ? -7.537 -9.579 10.099 1.00 97.25 121 ALA A C 1
ATOM 890 O O . ALA A 1 121 ? -7.005 -8.474 10.123 1.00 97.25 121 ALA A O 1
ATOM 891 N N . GLY A 1 122 ? -7.032 -10.597 9.391 1.00 97.50 122 GLY A N 1
ATOM 892 C CA . GLY A 1 122 ? -5.785 -10.501 8.628 1.00 97.50 122 GLY A CA 1
ATOM 893 C C . GLY A 1 122 ? -5.858 -9.642 7.359 1.00 97.50 122 GLY A C 1
ATOM 894 O O . GLY A 1 122 ? -4.816 -9.286 6.801 1.00 97.50 122 GLY A O 1
ATOM 895 N N . THR A 1 123 ? -7.062 -9.294 6.895 1.00 98.12 123 THR A N 1
ATOM 896 C CA . THR A 1 123 ? -7.274 -8.677 5.574 1.00 98.12 123 THR A CA 1
ATOM 897 C C . THR A 1 123 ? -6.720 -7.253 5.490 1.00 98.12 123 THR A C 1
ATOM 899 O O . THR A 1 123 ? -6.045 -6.917 4.522 1.00 98.12 123 THR A O 1
ATOM 902 N N . ALA A 1 124 ? -6.955 -6.409 6.496 1.00 97.56 124 ALA A N 1
ATOM 903 C CA . ALA A 1 124 ? -6.473 -5.027 6.513 1.00 97.56 124 ALA A CA 1
ATOM 904 C C . ALA A 1 124 ? -4.941 -4.962 6.479 1.00 97.56 124 ALA A C 1
ATOM 906 O O . ALA A 1 124 ? -4.377 -4.208 5.687 1.00 97.56 124 ALA A O 1
ATOM 907 N N . SER A 1 125 ? -4.273 -5.810 7.266 1.00 96.50 125 SER A N 1
ATOM 908 C CA . SER A 1 125 ? -2.813 -5.941 7.254 1.00 96.50 125 SER A CA 1
ATOM 909 C C . SER A 1 125 ? -2.273 -6.467 5.909 1.00 96.50 125 SER A C 1
ATOM 911 O O . SER A 1 125 ? -1.227 -6.005 5.450 1.00 96.50 125 SER A O 1
ATOM 913 N N . LEU A 1 126 ? -3.000 -7.354 5.208 1.00 96.38 126 LEU A N 1
ATOM 914 C CA . LEU A 1 126 ? -2.626 -7.780 3.847 1.00 96.38 126 LEU A CA 1
ATOM 915 C C . LEU A 1 126 ? -2.691 -6.616 2.854 1.00 96.38 126 LEU A C 1
ATOM 917 O O . LEU A 1 126 ? -1.781 -6.433 2.044 1.00 96.38 126 LEU A O 1
ATOM 921 N N . TYR A 1 127 ? -3.762 -5.823 2.926 1.00 95.62 127 TYR A N 1
ATOM 922 C CA . TYR A 1 127 ? -3.916 -4.622 2.112 1.00 95.62 127 TYR A CA 1
ATOM 923 C C . TYR A 1 127 ? -2.787 -3.616 2.387 1.00 95.62 127 TYR A C 1
ATOM 925 O O . TYR A 1 127 ? -2.238 -3.071 1.431 1.00 95.62 127 TYR A O 1
ATOM 933 N N . ASP A 1 128 ? -2.390 -3.404 3.652 1.00 94.31 128 ASP A N 1
ATOM 934 C CA . ASP A 1 128 ? -1.243 -2.546 4.012 1.00 94.31 128 ASP A CA 1
ATOM 935 C C . ASP A 1 128 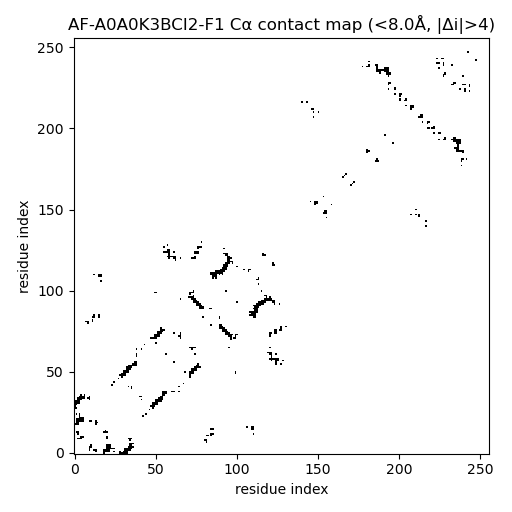? 0.040 -3.016 3.317 1.00 94.31 128 ASP A C 1
ATOM 937 O O . ASP A 1 128 ? 0.688 -2.253 2.598 1.00 94.31 128 ASP A O 1
ATOM 941 N N . ALA A 1 129 ? 0.368 -4.303 3.454 1.00 93.12 129 ALA A N 1
ATOM 942 C CA . ALA A 1 129 ? 1.562 -4.887 2.852 1.00 93.12 129 ALA A CA 1
ATOM 943 C C . ALA A 1 129 ? 1.555 -4.781 1.315 1.00 93.12 129 ALA A C 1
ATOM 945 O O . ALA A 1 129 ? 2.561 -4.394 0.711 1.00 93.12 129 ALA A O 1
ATOM 946 N N . ALA A 1 130 ? 0.419 -5.073 0.675 1.00 93.44 130 ALA A N 1
ATOM 947 C CA . ALA A 1 130 ? 0.269 -4.977 -0.776 1.00 93.44 130 ALA A CA 1
ATOM 948 C C . ALA A 1 130 ? 0.426 -3.532 -1.284 1.00 93.44 130 ALA A C 1
ATOM 950 O O . ALA A 1 130 ? 1.107 -3.294 -2.286 1.00 93.44 130 ALA A O 1
ATOM 951 N N . MET A 1 131 ? -0.145 -2.553 -0.578 1.00 92.25 131 MET A N 1
ATOM 952 C CA . MET A 1 131 ? -0.015 -1.138 -0.936 1.00 92.25 131 MET A CA 1
ATOM 953 C C . MET A 1 131 ? 1.405 -0.610 -0.695 1.00 92.25 131 MET A C 1
ATOM 955 O O . MET A 1 131 ? 1.915 0.162 -1.509 1.00 92.25 131 MET A O 1
ATOM 959 N N . LEU A 1 132 ? 2.090 -1.059 0.364 1.00 91.62 132 LEU A N 1
ATOM 960 C CA . LEU A 1 132 ? 3.492 -0.711 0.620 1.00 91.62 132 LEU A CA 1
ATOM 961 C C . LEU A 1 132 ? 4.430 -1.220 -0.479 1.00 91.62 132 LEU A C 1
ATOM 963 O O . LEU A 1 132 ? 5.339 -0.487 -0.874 1.00 91.62 132 LEU A O 1
ATOM 967 N N . ASN A 1 133 ? 4.183 -2.418 -1.021 1.00 92.50 133 ASN A N 1
ATOM 968 C CA . ASN A 1 133 ? 4.917 -2.921 -2.184 1.00 92.50 133 ASN A CA 1
ATOM 969 C C . ASN A 1 133 ? 4.830 -1.938 -3.365 1.00 92.50 133 ASN A C 1
ATOM 971 O O . ASN A 1 133 ? 5.856 -1.522 -3.909 1.00 92.50 133 ASN A O 1
ATOM 975 N N . PHE A 1 134 ? 3.617 -1.503 -3.717 1.00 92.94 134 PHE A N 1
ATOM 976 C CA . PHE A 1 134 ? 3.415 -0.544 -4.804 1.00 92.94 134 PHE A CA 1
ATOM 977 C C . PHE A 1 134 ? 4.047 0.824 -4.501 1.00 92.94 134 PHE A C 1
ATOM 979 O O . PHE A 1 134 ? 4.721 1.412 -5.355 1.00 92.94 134 PHE A O 1
ATOM 986 N N . ALA A 1 135 ? 3.882 1.321 -3.271 1.00 91.94 135 ALA A N 1
ATOM 987 C CA . ALA A 1 135 ? 4.433 2.601 -2.842 1.00 91.94 135 ALA A CA 1
ATOM 988 C C . ALA A 1 135 ? 5.964 2.624 -2.951 1.00 91.94 135 ALA A C 1
ATOM 990 O O . ALA A 1 135 ? 6.535 3.551 -3.526 1.00 91.94 135 ALA A O 1
ATOM 991 N N . TRP A 1 136 ? 6.647 1.598 -2.438 1.00 93.62 136 TRP A N 1
ATOM 992 C CA . TRP A 1 136 ? 8.109 1.553 -2.443 1.00 93.62 136 TRP A CA 1
ATOM 993 C C . TRP A 1 136 ? 8.676 1.325 -3.845 1.00 93.62 136 TRP A C 1
ATOM 995 O O . TRP A 1 136 ? 9.674 1.962 -4.196 1.00 93.62 136 TRP A O 1
ATOM 1005 N N . ALA A 1 137 ? 8.024 0.505 -4.677 1.00 95.19 137 ALA A N 1
ATOM 1006 C CA . ALA A 1 137 ? 8.392 0.360 -6.085 1.00 95.19 137 ALA A CA 1
ATOM 1007 C C . ALA A 1 137 ? 8.298 1.706 -6.831 1.00 95.19 137 ALA A C 1
ATOM 1009 O O . ALA A 1 137 ? 9.250 2.117 -7.499 1.00 95.19 137 ALA A O 1
ATOM 1010 N N . THR A 1 138 ? 7.199 2.441 -6.636 1.00 95.06 138 THR A N 1
ATOM 1011 C CA . THR A 1 138 ? 6.967 3.753 -7.262 1.00 95.06 138 THR A CA 1
ATOM 1012 C C . THR A 1 138 ? 7.981 4.799 -6.795 1.00 95.06 138 THR A C 1
ATOM 1014 O O . THR A 1 138 ? 8.587 5.490 -7.616 1.00 95.06 138 THR A O 1
ATOM 1017 N N . LEU A 1 139 ? 8.222 4.904 -5.482 1.00 95.94 139 LEU A N 1
ATOM 1018 C CA . LEU A 1 139 ? 9.192 5.851 -4.922 1.00 95.94 139 LEU A CA 1
ATOM 1019 C C . LEU A 1 139 ? 10.622 5.549 -5.388 1.00 95.94 139 LEU A C 1
ATOM 1021 O O . LEU A 1 139 ? 11.378 6.471 -5.697 1.00 95.94 139 LEU A O 1
ATOM 1025 N N . THR A 1 140 ? 10.986 4.273 -5.507 1.00 95.94 140 THR A N 1
ATOM 1026 C CA . THR A 1 140 ? 12.297 3.875 -6.040 1.00 95.94 140 THR A CA 1
ATOM 1027 C C . THR A 1 140 ? 12.415 4.221 -7.528 1.00 95.94 140 THR A C 1
ATOM 1029 O O . THR A 1 140 ? 13.434 4.770 -7.949 1.00 95.94 140 THR A O 1
ATOM 1032 N N . GLY A 1 141 ? 11.358 4.003 -8.319 1.00 96.12 141 GLY A N 1
ATOM 1033 C CA . GLY A 1 141 ? 11.294 4.433 -9.721 1.00 96.12 141 GLY A CA 1
ATOM 1034 C C . GLY A 1 141 ? 11.413 5.953 -9.893 1.00 96.12 141 GLY A C 1
ATOM 1035 O O . GLY A 1 141 ? 12.128 6.429 -10.782 1.00 96.12 141 GLY A O 1
ATOM 1036 N N . TYR A 1 142 ? 10.798 6.729 -8.995 1.00 97.69 142 TYR A N 1
ATOM 1037 C CA . TYR A 1 142 ? 10.976 8.181 -8.941 1.00 97.69 142 TYR A CA 1
ATOM 1038 C C . TYR A 1 142 ? 12.436 8.567 -8.684 1.00 97.69 142 TYR A C 1
ATOM 1040 O O . TYR A 1 142 ? 12.973 9.414 -9.396 1.00 97.69 142 TYR A O 1
ATOM 1048 N N . LEU A 1 143 ? 13.099 7.942 -7.706 1.00 97.38 143 LEU A N 1
ATOM 1049 C CA . LEU A 1 143 ? 14.498 8.239 -7.384 1.00 97.38 143 LEU A CA 1
ATOM 1050 C C . LEU A 1 143 ? 15.444 7.883 -8.540 1.00 97.38 143 LEU A C 1
ATOM 1052 O O . LEU A 1 143 ? 16.341 8.668 -8.847 1.00 97.38 143 LEU A O 1
ATOM 1056 N N . GLN A 1 144 ? 15.207 6.765 -9.233 1.00 95.69 144 GLN A N 1
ATOM 1057 C CA . GLN A 1 144 ? 15.955 6.400 -10.442 1.00 95.69 144 GLN A CA 1
ATOM 1058 C C . GLN A 1 144 ? 15.775 7.447 -11.554 1.00 95.69 144 GLN A C 1
ATOM 1060 O O . GLN A 1 144 ? 16.745 7.890 -12.173 1.00 95.69 144 GLN A O 1
ATOM 1065 N N . THR A 1 145 ? 14.535 7.890 -11.776 1.00 95.94 145 THR A N 1
ATOM 1066 C CA . THR A 1 145 ? 14.204 8.951 -12.742 1.00 95.94 145 THR A CA 1
ATOM 1067 C C . THR A 1 145 ? 14.878 10.271 -12.364 1.00 95.94 145 THR A C 1
ATOM 1069 O O . THR A 1 145 ? 15.452 10.952 -13.216 1.00 95.94 145 THR A O 1
ATOM 1072 N N . ALA A 1 146 ? 14.873 10.614 -11.074 1.00 97.62 146 ALA A N 1
ATOM 1073 C CA . ALA A 1 146 ? 15.541 11.796 -10.556 1.00 97.62 146 ALA A CA 1
ATOM 1074 C C . ALA A 1 146 ? 17.049 11.739 -10.803 1.00 97.62 146 ALA A C 1
ATOM 1076 O O . ALA A 1 146 ? 17.606 12.720 -11.288 1.00 97.62 146 ALA A O 1
ATOM 1077 N N . ALA A 1 147 ? 17.707 10.607 -10.547 1.00 97.06 147 ALA A N 1
ATOM 1078 C CA . ALA A 1 147 ? 19.138 10.449 -10.802 1.00 97.06 147 ALA A CA 1
ATOM 1079 C C . ALA A 1 147 ? 19.484 10.651 -12.289 1.00 97.06 147 ALA A C 1
ATOM 1081 O O . ALA A 1 147 ? 20.420 11.384 -12.610 1.00 97.06 147 ALA A O 1
ATOM 1082 N N . LEU A 1 148 ? 18.685 10.083 -13.201 1.00 96.00 148 LEU A N 1
ATOM 1083 C CA . LEU A 1 148 ? 18.856 10.253 -14.650 1.00 96.00 148 LEU A CA 1
ATOM 1084 C C . LEU A 1 148 ? 18.754 11.720 -15.094 1.00 96.00 148 LEU A C 1
ATOM 1086 O O . LEU A 1 148 ? 19.595 12.194 -15.861 1.00 96.00 148 LEU A O 1
ATOM 1090 N N . LEU A 1 149 ? 17.726 12.435 -14.628 1.00 97.00 149 LEU A N 1
ATOM 1091 C CA . LEU A 1 149 ? 17.438 13.807 -15.058 1.00 97.00 149 LEU A CA 1
ATOM 1092 C C . LEU A 1 149 ? 18.334 14.843 -14.374 1.00 97.00 149 LEU A C 1
ATOM 1094 O O . LEU A 1 149 ? 18.841 15.752 -15.033 1.00 97.00 149 LEU A O 1
ATOM 1098 N N . THR A 1 150 ? 18.601 14.675 -13.079 1.00 97.19 150 THR A N 1
ATOM 1099 C CA . THR A 1 150 ? 19.528 15.549 -12.341 1.00 97.19 150 THR A CA 1
ATOM 1100 C C . THR A 1 150 ? 20.965 15.391 -12.825 1.00 97.19 150 THR A C 1
ATOM 1102 O O . THR A 1 150 ? 21.663 16.394 -12.958 1.00 97.19 150 THR A O 1
ATOM 1105 N N . GLY A 1 151 ? 21.381 14.180 -13.214 1.00 94.00 151 GLY A N 1
ATOM 1106 C CA . GLY A 1 151 ? 22.658 13.947 -13.894 1.00 94.00 151 GLY A CA 1
ATOM 1107 C C . GLY A 1 151 ? 22.779 14.655 -15.251 1.00 94.00 151 GLY A C 1
ATOM 1108 O O . GLY A 1 151 ? 23.887 14.918 -15.710 1.00 94.00 151 GLY A O 1
ATOM 1109 N N . ALA A 1 152 ? 21.653 15.019 -15.874 1.00 93.50 152 ALA A N 1
ATOM 1110 C CA . ALA A 1 152 ? 21.590 15.823 -17.096 1.00 93.50 152 ALA A CA 1
ATOM 1111 C C . ALA A 1 152 ? 21.365 17.330 -16.831 1.00 93.50 152 ALA A C 1
ATOM 1113 O O . ALA A 1 152 ? 21.134 18.088 -17.771 1.00 93.50 152 ALA A O 1
ATOM 1114 N N . GLY A 1 153 ? 21.425 17.773 -15.570 1.00 96.38 153 GLY A N 1
ATOM 1115 C CA . GLY A 1 153 ? 21.267 19.177 -15.181 1.00 96.38 153 GLY A CA 1
ATOM 1116 C C . GLY A 1 153 ? 19.820 19.649 -14.998 1.00 96.38 153 GLY A C 1
ATOM 1117 O O . GLY A 1 153 ? 19.597 20.846 -14.833 1.00 96.38 153 GLY A O 1
ATOM 1118 N N . VAL A 1 154 ? 18.831 18.749 -15.008 1.00 98.06 154 VAL A N 1
ATOM 1119 C CA . VAL A 1 154 ? 17.426 19.094 -14.738 1.00 98.06 154 VAL A CA 1
ATOM 1120 C C . VAL A 1 154 ? 17.145 18.955 -13.244 1.00 98.06 154 VAL A C 1
ATOM 1122 O O . VAL A 1 154 ? 17.240 17.864 -12.686 1.00 98.06 154 VAL A O 1
ATOM 1125 N N . GLU A 1 155 ? 16.766 20.046 -12.578 1.00 98.31 155 GLU A N 1
ATOM 1126 C CA . GLU A 1 155 ? 16.395 19.991 -11.161 1.00 98.31 155 GLU A CA 1
ATOM 1127 C C . GLU A 1 155 ? 15.179 19.085 -10.925 1.00 98.31 155 GLU A C 1
ATOM 1129 O O . GLU A 1 155 ? 14.214 19.107 -11.692 1.00 98.31 155 GLU A O 1
ATOM 1134 N N . ALA A 1 156 ? 15.175 18.349 -9.807 1.00 98.31 156 ALA A N 1
ATOM 1135 C CA . ALA A 1 156 ? 14.068 17.455 -9.469 1.00 98.31 156 ALA A CA 1
ATOM 1136 C C . ALA A 1 156 ? 12.717 18.181 -9.454 1.00 98.31 156 ALA A C 1
ATOM 1138 O O . ALA A 1 156 ? 11.766 17.765 -10.110 1.00 98.31 156 ALA A O 1
ATOM 1139 N N . ARG A 1 157 ? 12.673 19.353 -8.808 1.00 98.19 157 ARG A N 1
ATOM 1140 C CA . ARG A 1 157 ? 11.468 20.190 -8.716 1.00 98.19 157 ARG A CA 1
ATOM 1141 C C . ARG A 1 157 ? 10.918 20.626 -10.078 1.00 98.19 157 ARG A C 1
ATOM 1143 O O . ARG A 1 157 ? 9.727 20.910 -10.158 1.00 98.19 157 ARG A O 1
ATOM 1150 N N . THR A 1 158 ? 11.747 20.663 -11.120 1.00 98.25 158 THR A N 1
ATOM 1151 C CA . THR A 1 158 ? 11.336 21.057 -12.472 1.00 98.25 158 THR A CA 1
ATOM 1152 C C . THR A 1 158 ? 10.542 19.956 -13.166 1.00 98.25 158 THR A C 1
ATOM 1154 O O . THR A 1 158 ? 9.515 20.246 -13.773 1.00 98.25 158 THR A O 1
ATOM 1157 N N . PHE A 1 159 ? 10.969 18.692 -13.069 1.00 97.75 159 PHE A N 1
ATOM 1158 C CA . PHE A 1 159 ? 10.292 17.597 -13.774 1.00 97.75 159 PHE A CA 1
ATOM 1159 C C . PHE A 1 159 ? 9.188 16.923 -12.942 1.00 97.75 159 PHE A C 1
ATOM 1161 O O . PHE A 1 159 ? 8.263 16.352 -13.522 1.00 97.75 159 PHE A O 1
ATOM 1168 N N . THR A 1 160 ? 9.242 16.987 -11.603 1.00 98.44 160 THR A N 1
ATOM 1169 C CA . THR A 1 160 ? 8.264 16.316 -10.725 1.00 98.44 160 THR A CA 1
ATOM 1170 C C . THR A 1 160 ? 6.800 16.664 -11.045 1.00 98.44 160 THR A C 1
ATOM 1172 O O . THR A 1 160 ? 5.984 15.743 -11.049 1.00 98.44 160 THR A O 1
ATOM 1175 N N . PRO A 1 161 ? 6.409 17.924 -11.344 1.00 98.06 161 PRO A N 1
ATOM 1176 C CA . PRO A 1 161 ? 5.022 18.234 -11.699 1.00 98.06 161 PRO A CA 1
ATOM 1177 C C . PRO A 1 161 ? 4.538 17.494 -12.952 1.00 98.06 161 PRO A C 1
ATOM 1179 O O . PRO A 1 161 ? 3.434 16.956 -12.949 1.00 98.06 161 PRO A O 1
ATOM 1182 N N . MET A 1 162 ? 5.382 17.418 -13.987 1.00 97.50 162 MET A N 1
ATOM 1183 C CA . MET A 1 162 ? 5.084 16.693 -15.226 1.00 97.50 162 MET A CA 1
ATOM 1184 C C . MET A 1 162 ? 4.956 15.189 -14.965 1.00 97.50 162 MET A C 1
ATOM 1186 O O . MET A 1 162 ? 4.002 14.567 -15.426 1.00 97.50 162 MET A O 1
ATOM 1190 N N . LEU A 1 163 ? 5.869 14.615 -14.175 1.00 97.44 163 LEU A N 1
ATOM 1191 C CA . LEU A 1 163 ? 5.806 13.203 -13.798 1.00 97.44 163 LEU A CA 1
ATOM 1192 C C . LEU A 1 163 ? 4.528 12.886 -13.007 1.00 97.44 163 LEU A C 1
ATOM 1194 O O . LEU A 1 163 ? 3.857 11.905 -13.297 1.00 97.44 163 LEU A O 1
ATOM 1198 N N . ASN A 1 164 ? 4.155 13.735 -12.047 1.00 97.69 164 ASN A N 1
ATOM 1199 C CA . ASN A 1 164 ? 2.925 13.563 -11.274 1.00 97.69 164 ASN A CA 1
ATOM 1200 C C . ASN A 1 164 ? 1.671 13.659 -12.145 1.00 97.69 164 ASN A C 1
ATOM 1202 O O . ASN A 1 164 ? 0.694 12.967 -11.874 1.00 97.69 164 ASN A O 1
ATOM 1206 N N . GLN A 1 165 ? 1.672 14.524 -13.162 1.00 97.44 165 GLN A N 1
ATOM 1207 C CA . GLN A 1 165 ? 0.578 14.585 -14.126 1.00 97.44 165 GLN A CA 1
ATOM 1208 C C . GLN A 1 165 ? 0.495 13.283 -14.926 1.00 97.44 165 GLN A C 1
ATOM 1210 O O . GLN A 1 165 ? -0.572 12.685 -14.966 1.00 97.44 165 GLN A O 1
ATOM 1215 N N . TRP A 1 166 ? 1.615 12.808 -15.477 1.00 96.94 166 TRP A N 1
ATOM 1216 C CA . TRP A 1 166 ? 1.673 11.548 -16.223 1.00 96.94 166 TRP A CA 1
ATOM 1217 C C . TRP A 1 166 ? 1.257 10.332 -15.381 1.00 96.94 166 TRP A C 1
ATOM 1219 O O . TRP A 1 166 ? 0.499 9.492 -15.858 1.00 96.94 166 TRP A O 1
ATOM 1229 N N . LEU A 1 167 ? 1.663 10.268 -14.107 1.00 96.62 167 LEU A N 1
ATOM 1230 C CA . LEU A 1 167 ? 1.222 9.221 -13.179 1.00 96.62 167 LEU A CA 1
ATOM 1231 C C . LEU A 1 167 ? -0.301 9.228 -12.985 1.00 96.62 167 LEU A C 1
ATOM 1233 O O . LEU A 1 167 ? -0.926 8.174 -12.983 1.00 96.62 167 LEU A O 1
ATOM 1237 N N . LYS A 1 168 ? -0.898 10.416 -12.836 1.00 95.50 168 LYS A N 1
ATOM 1238 C CA . LYS A 1 168 ? -2.341 10.580 -12.605 1.00 95.50 168 LYS A CA 1
ATOM 1239 C C . LYS A 1 168 ? -3.196 10.320 -13.836 1.00 95.50 168 LYS A C 1
ATOM 1241 O O . LYS A 1 168 ? -4.357 9.984 -13.664 1.00 95.50 168 LYS A O 1
ATOM 1246 N N . THR A 1 169 ? -2.672 10.574 -15.033 1.00 94.50 169 THR A N 1
ATOM 1247 C CA . THR A 1 169 ? -3.457 10.465 -16.268 1.00 94.50 169 THR A CA 1
ATOM 1248 C C . THR A 1 169 ? -3.173 9.187 -17.025 1.00 94.50 169 THR A C 1
ATOM 1250 O O . THR A 1 169 ? -4.090 8.575 -17.521 1.00 94.50 169 THR A O 1
ATOM 1253 N N . THR A 1 170 ? -1.912 8.792 -17.166 1.00 95.38 170 THR A N 1
ATOM 1254 C CA . THR A 1 170 ? -1.548 7.673 -18.042 1.00 95.38 170 THR A CA 1
ATOM 1255 C C . THR A 1 170 ? -1.333 6.404 -17.238 1.00 95.38 170 THR A C 1
ATOM 1257 O O . THR A 1 170 ? -1.905 5.373 -17.556 1.00 95.38 170 THR A O 1
ATOM 1260 N N . VAL A 1 171 ? -0.531 6.467 -16.172 1.00 95.81 171 VAL A N 1
ATOM 1261 C CA . VAL A 1 171 ? -0.222 5.261 -15.386 1.00 95.81 171 VAL A CA 1
ATOM 1262 C C . VAL A 1 171 ? -1.444 4.773 -14.608 1.00 95.81 171 VAL A C 1
ATOM 1264 O O . VAL A 1 171 ? -1.643 3.569 -14.510 1.00 95.81 171 VAL A O 1
ATOM 1267 N N . ALA A 1 172 ? -2.275 5.684 -14.091 1.00 95.56 172 ALA A N 1
ATOM 1268 C CA . ALA A 1 172 ? -3.537 5.324 -13.446 1.00 95.56 172 ALA A CA 1
ATOM 1269 C C . ALA A 1 172 ? -4.493 4.593 -14.408 1.00 95.56 172 ALA A C 1
ATOM 1271 O O . ALA A 1 172 ? -4.962 3.515 -14.062 1.00 95.56 172 ALA A O 1
ATOM 1272 N N . ASP A 1 173 ? -4.688 5.110 -15.627 1.00 94.81 173 ASP A N 1
ATOM 1273 C CA . ASP A 1 173 ? -5.535 4.470 -16.646 1.00 94.81 173 ASP A CA 1
ATOM 1274 C C . ASP A 1 173 ? -5.027 3.059 -17.009 1.00 94.81 173 ASP A C 1
ATOM 1276 O O . ASP A 1 173 ? -5.815 2.124 -17.129 1.00 94.81 173 ASP A O 1
ATOM 1280 N N . VAL A 1 174 ? -3.703 2.873 -17.113 1.00 94.56 174 VAL A N 1
ATOM 1281 C CA . VAL A 1 174 ? -3.094 1.549 -17.354 1.00 94.56 174 VAL A CA 1
ATOM 1282 C C . VAL A 1 174 ? -3.335 0.587 -16.184 1.00 94.56 174 VAL A C 1
ATOM 1284 O O . VAL A 1 174 ? -3.584 -0.597 -16.398 1.00 94.56 174 VAL A O 1
ATOM 1287 N N . ILE A 1 175 ? -3.273 1.068 -14.938 1.00 95.62 175 ILE A N 1
ATOM 1288 C CA . ILE A 1 175 ? -3.568 0.241 -13.755 1.00 95.62 175 ILE A CA 1
ATOM 1289 C C . ILE A 1 175 ? -5.033 -0.213 -13.764 1.00 95.62 175 ILE A C 1
ATOM 1291 O O . ILE A 1 175 ? -5.301 -1.378 -13.458 1.00 95.62 175 ILE A O 1
ATOM 1295 N N . ASP A 1 176 ? -5.957 0.677 -14.130 1.00 94.56 176 ASP A N 1
ATOM 1296 C CA . ASP A 1 176 ? -7.385 0.360 -14.223 1.00 94.56 176 ASP A CA 1
ATOM 1297 C C . ASP A 1 176 ? -7.656 -0.701 -15.303 1.00 94.56 176 ASP A C 1
ATOM 1299 O O . ASP A 1 176 ? -8.403 -1.652 -15.058 1.00 94.56 176 ASP A O 1
ATOM 1303 N N . ASP A 1 177 ? -7.001 -0.602 -16.463 1.00 93.69 177 ASP A N 1
ATOM 1304 C CA . ASP A 1 177 ? -7.095 -1.620 -17.514 1.00 93.69 177 ASP A CA 1
ATOM 1305 C C . ASP A 1 177 ? -6.515 -2.976 -17.063 1.00 93.69 177 ASP A C 1
ATOM 1307 O O . ASP A 1 177 ? -7.153 -4.027 -17.199 1.00 93.69 177 ASP A O 1
ATOM 1311 N N . TYR A 1 178 ? -5.342 -2.967 -16.420 1.00 96.12 178 TYR A N 1
ATOM 1312 C CA . TYR A 1 178 ? -4.717 -4.188 -15.904 1.00 96.12 178 TYR A CA 1
ATOM 1313 C C . TYR A 1 178 ? -5.581 -4.899 -14.866 1.00 96.12 178 TYR A C 1
ATOM 1315 O O . TYR A 1 178 ? -5.578 -6.130 -14.835 1.00 96.12 178 TYR A O 1
ATOM 1323 N N . ALA A 1 179 ? -6.336 -4.171 -14.039 1.00 95.62 179 ALA A N 1
ATOM 1324 C CA . ALA A 1 179 ? -7.242 -4.785 -13.072 1.00 95.62 179 ALA A CA 1
ATOM 1325 C C . ALA A 1 179 ? -8.255 -5.715 -13.765 1.00 95.62 179 ALA A C 1
ATOM 1327 O O . ALA A 1 179 ? -8.390 -6.877 -13.374 1.00 95.62 179 ALA A O 1
ATOM 1328 N N . GLY A 1 180 ? -8.880 -5.248 -14.853 1.00 93.94 180 GLY A N 1
ATOM 1329 C CA . GLY A 1 180 ? -9.798 -6.055 -15.659 1.00 93.94 180 GLY A CA 1
ATOM 1330 C C . GLY A 1 180 ? -9.120 -7.288 -16.262 1.00 93.94 180 GLY A C 1
ATOM 1331 O O . GLY A 1 180 ? -9.626 -8.403 -16.131 1.00 93.94 180 GLY A O 1
ATOM 1332 N N . GLN A 1 181 ? -7.930 -7.119 -16.845 1.00 96.31 181 GLN A N 1
ATOM 1333 C CA . GLN A 1 181 ? -7.169 -8.234 -17.425 1.00 96.31 181 GLN A CA 1
ATOM 1334 C C . GLN A 1 181 ? -6.806 -9.309 -16.384 1.00 96.31 181 GLN A C 1
ATOM 1336 O O . GLN A 1 181 ? -6.932 -10.512 -16.638 1.00 96.31 181 GLN A O 1
ATOM 1341 N N . VAL A 1 182 ? -6.371 -8.890 -15.190 1.00 96.69 182 VAL A N 1
ATOM 1342 C CA . VAL A 1 182 ? -5.989 -9.788 -14.089 1.00 96.69 182 VAL A CA 1
ATOM 1343 C C . VAL A 1 182 ? -7.196 -10.562 -13.557 1.00 96.69 182 VAL A C 1
ATOM 1345 O O . VAL A 1 182 ? -7.092 -11.776 -13.343 1.00 96.69 182 VAL A O 1
ATOM 1348 N N . ASP A 1 183 ? -8.336 -9.895 -13.380 1.00 95.44 183 ASP A N 1
ATOM 1349 C CA . ASP A 1 183 ? -9.572 -10.527 -12.916 1.00 95.44 183 ASP A CA 1
ATOM 1350 C C . ASP A 1 183 ? -10.134 -11.498 -13.957 1.00 95.44 183 ASP A C 1
ATOM 1352 O O . ASP A 1 183 ? -10.574 -12.601 -13.628 1.00 95.44 183 ASP A O 1
ATOM 1356 N N . GLU A 1 184 ? -10.054 -11.168 -15.238 1.00 95.62 184 GLU A N 1
ATOM 1357 C CA . GLU A 1 184 ? -10.515 -12.058 -16.301 1.00 95.62 184 GLU A CA 1
ATOM 1358 C C . GLU A 1 184 ? -9.525 -13.191 -16.600 1.00 95.62 184 GLU A C 1
ATOM 1360 O O . GLU A 1 184 ? -9.912 -14.219 -17.159 1.00 95.62 184 GLU A O 1
ATOM 1365 N N . GLY A 1 185 ? -8.255 -13.041 -16.208 1.00 95.50 185 GLY A N 1
ATOM 1366 C CA . GLY A 1 185 ? -7.179 -13.962 -16.582 1.00 95.50 185 GLY A CA 1
ATOM 1367 C C . GLY A 1 185 ? -6.929 -13.989 -18.092 1.00 95.50 185 GLY A C 1
ATOM 1368 O O . GLY A 1 185 ? -6.549 -15.028 -18.634 1.00 95.50 185 GLY A O 1
ATOM 1369 N N . ARG A 1 186 ? -7.204 -12.875 -18.779 1.00 95.75 186 ARG A N 1
ATOM 1370 C CA . ARG A 1 186 ? -7.016 -12.701 -20.223 1.00 95.75 186 ARG A CA 1
ATOM 1371 C C . ARG A 1 186 ? -6.179 -11.454 -20.463 1.00 95.75 186 ARG A C 1
ATOM 1373 O O . ARG A 1 186 ? -6.526 -10.387 -19.976 1.00 95.75 186 ARG A O 1
ATOM 1380 N N . TYR A 1 187 ? -5.123 -11.603 -21.256 1.00 97.06 187 TYR A N 1
ATOM 1381 C CA . TYR A 1 187 ? -4.105 -10.571 -21.458 1.00 97.06 187 TYR A CA 1
ATOM 1382 C C . TYR A 1 187 ? -3.972 -10.234 -22.950 1.00 97.06 187 TYR A C 1
ATOM 1384 O O . TYR A 1 187 ? -3.053 -10.732 -23.607 1.00 97.06 187 TYR A O 1
ATOM 1392 N N . PRO A 1 188 ? -4.917 -9.474 -23.534 1.00 95.38 188 PRO A N 1
ATOM 1393 C CA . PRO A 1 188 ? -4.822 -9.079 -24.937 1.00 95.38 188 PRO A CA 1
ATOM 1394 C C . PRO A 1 188 ? -3.553 -8.241 -25.163 1.00 95.38 188 PRO A C 1
ATOM 1396 O O . PRO A 1 188 ? -3.234 -7.375 -24.359 1.00 95.38 188 PRO A O 1
ATOM 1399 N N . GLY A 1 189 ? -2.793 -8.551 -26.216 1.00 90.81 189 GLY A N 1
ATOM 1400 C CA . GLY A 1 189 ? -1.594 -7.805 -26.628 1.00 90.81 189 GLY A CA 1
ATOM 1401 C C . GLY A 1 189 ? -1.814 -7.048 -27.938 1.00 90.81 189 GLY A C 1
ATOM 1402 O O . GLY A 1 189 ? -0.980 -7.103 -28.837 1.00 90.81 189 GLY A O 1
ATOM 1403 N N . ASP A 1 190 ? -2.995 -6.454 -28.101 1.00 86.88 190 ASP A N 1
ATOM 1404 C CA . ASP A 1 190 ? -3.432 -5.734 -29.299 1.00 86.88 190 ASP A CA 1
ATOM 1405 C C . ASP A 1 190 ? -2.879 -4.304 -29.394 1.00 86.88 190 ASP A C 1
ATOM 1407 O O . ASP A 1 190 ? -2.689 -3.813 -30.510 1.00 86.88 190 ASP A O 1
ATOM 1411 N N . GLU A 1 191 ? -2.569 -3.669 -28.260 1.00 84.00 191 GLU A N 1
ATOM 1412 C CA . GLU A 1 191 ? -1.946 -2.337 -28.202 1.00 84.00 191 GLU A CA 1
ATOM 1413 C C . GLU A 1 191 ? -0.446 -2.399 -27.857 1.00 84.00 191 GLU A C 1
ATOM 1415 O O . GLU A 1 191 ? 0.386 -1.908 -28.623 1.00 84.00 191 GLU A O 1
ATOM 1420 N N . GLU A 1 192 ? -0.096 -3.057 -26.748 1.00 88.25 192 GLU A N 1
ATOM 1421 C CA . GLU A 1 192 ? 1.276 -3.298 -26.274 1.00 88.25 192 GLU A CA 1
ATOM 1422 C C . GLU A 1 192 ? 1.434 -4.767 -25.846 1.00 88.25 192 GLU A C 1
ATOM 1424 O O . GLU A 1 192 ? 0.498 -5.391 -25.340 1.00 88.25 192 GLU A O 1
ATOM 1429 N N . TRP A 1 193 ? 2.621 -5.343 -26.059 1.00 97.06 193 TRP A N 1
ATOM 1430 C CA . TRP A 1 193 ? 2.926 -6.727 -25.681 1.00 97.06 193 TRP A CA 1
ATOM 1431 C C . TRP A 1 193 ? 4.386 -6.900 -25.256 1.00 97.06 193 TRP A C 1
ATOM 1433 O O . TRP A 1 193 ? 5.260 -6.124 -25.645 1.00 97.06 193 TRP A O 1
ATOM 1443 N N . LEU A 1 194 ? 4.680 -7.957 -24.491 1.00 97.94 194 LEU A N 1
ATOM 1444 C CA . LEU A 1 194 ? 6.000 -8.146 -23.869 1.00 97.94 194 LEU A CA 1
ATOM 1445 C C . LEU A 1 194 ? 7.177 -8.078 -24.860 1.00 97.94 194 LEU A C 1
ATOM 1447 O O . LEU A 1 194 ? 8.191 -7.443 -24.569 1.00 97.94 194 LEU A O 1
ATOM 1451 N N . GLU A 1 195 ? 7.073 -8.732 -26.021 1.00 98.06 195 GLU A N 1
ATOM 1452 C CA . GLU A 1 195 ? 8.139 -8.715 -27.040 1.00 98.06 195 GLU A CA 1
ATOM 1453 C C . GLU A 1 195 ? 8.338 -7.336 -27.691 1.00 98.06 195 GLU A C 1
ATOM 1455 O O . GLU A 1 195 ? 9.446 -7.043 -28.150 1.00 98.06 195 GLU A O 1
ATOM 1460 N N . LEU A 1 196 ? 7.300 -6.490 -27.724 1.00 96.62 196 LEU A N 1
ATOM 1461 C CA . LEU A 1 196 ? 7.406 -5.106 -28.190 1.00 96.62 196 LEU A CA 1
ATOM 1462 C C . LEU A 1 196 ? 8.147 -4.232 -27.173 1.00 96.62 196 LEU A C 1
ATOM 1464 O O . LEU A 1 196 ? 8.992 -3.421 -27.562 1.00 96.62 196 LEU A O 1
ATOM 1468 N N . ASP A 1 197 ? 7.868 -4.429 -25.884 1.00 95.69 197 ASP A N 1
ATOM 1469 C CA . ASP A 1 197 ? 8.371 -3.572 -24.806 1.00 95.69 197 ASP A CA 1
ATOM 1470 C C . ASP A 1 197 ? 9.778 -3.946 -24.332 1.00 95.69 197 ASP A C 1
ATOM 1472 O O . ASP A 1 197 ? 10.547 -3.085 -23.890 1.00 95.69 197 ASP A O 1
ATOM 1476 N N . GLU A 1 198 ? 10.162 -5.221 -24.419 1.00 97.62 198 GLU A N 1
ATOM 1477 C CA . GLU A 1 198 ? 11.459 -5.697 -23.925 1.00 97.62 198 GLU A CA 1
ATOM 1478 C C . GLU A 1 198 ? 12.664 -4.932 -24.528 1.00 97.62 198 GLU A C 1
ATOM 1480 O O . GLU A 1 198 ? 13.561 -4.536 -23.766 1.00 97.62 198 GLU A O 1
ATOM 1485 N N . PRO A 1 199 ? 12.697 -4.596 -25.836 1.00 97.25 199 PRO A N 1
ATOM 1486 C CA . PRO A 1 199 ? 13.711 -3.702 -26.391 1.00 97.25 199 PRO A CA 1
ATOM 1487 C C . PRO A 1 199 ? 13.763 -2.311 -25.735 1.00 97.25 199 PRO A C 1
ATOM 1489 O O . PRO A 1 199 ? 14.859 -1.774 -25.552 1.00 97.25 199 PRO A O 1
ATOM 1492 N N . LEU A 1 200 ? 12.622 -1.727 -25.346 1.00 96.56 200 LEU A N 1
ATOM 1493 C CA . LEU A 1 200 ? 12.566 -0.420 -24.673 1.00 96.56 200 LEU A CA 1
ATOM 1494 C C . LEU A 1 200 ? 13.224 -0.483 -23.289 1.00 96.56 200 LEU A C 1
ATOM 1496 O O . LEU A 1 200 ? 13.962 0.427 -22.901 1.00 96.56 200 LEU A O 1
ATOM 1500 N N . MET A 1 201 ? 13.044 -1.595 -22.575 1.00 97.31 201 MET A N 1
ATOM 1501 C CA . MET A 1 201 ? 13.695 -1.829 -21.282 1.00 97.31 201 MET A CA 1
ATOM 1502 C C . MET A 1 201 ? 15.215 -1.942 -21.433 1.00 97.31 201 MET A C 1
ATOM 1504 O O . MET A 1 201 ? 15.961 -1.379 -20.628 1.00 97.31 201 MET A O 1
ATOM 1508 N N . ARG A 1 202 ? 15.703 -2.584 -22.506 1.00 96.81 202 ARG A N 1
ATOM 1509 C CA . ARG A 1 202 ? 17.142 -2.598 -22.828 1.00 96.81 202 ARG A CA 1
ATOM 1510 C C . ARG A 1 202 ? 17.686 -1.205 -23.133 1.00 96.81 202 ARG A C 1
ATOM 1512 O O . ARG A 1 202 ? 18.791 -0.884 -22.695 1.00 96.81 202 ARG A O 1
ATOM 1519 N N . HIS A 1 203 ? 16.927 -0.361 -23.836 1.00 97.44 203 HIS A N 1
ATOM 1520 C CA . HIS A 1 203 ? 17.321 1.033 -24.054 1.00 97.44 203 HIS A CA 1
ATOM 1521 C C . HIS A 1 203 ? 17.442 1.796 -22.731 1.00 97.44 203 HIS A C 1
ATOM 1523 O O . HIS A 1 203 ? 18.434 2.496 -22.528 1.00 97.44 203 HIS A O 1
ATOM 1529 N N . LEU A 1 204 ? 16.491 1.624 -21.807 1.00 96.56 204 LEU A N 1
ATOM 1530 C CA . LEU A 1 204 ? 16.549 2.245 -20.482 1.00 96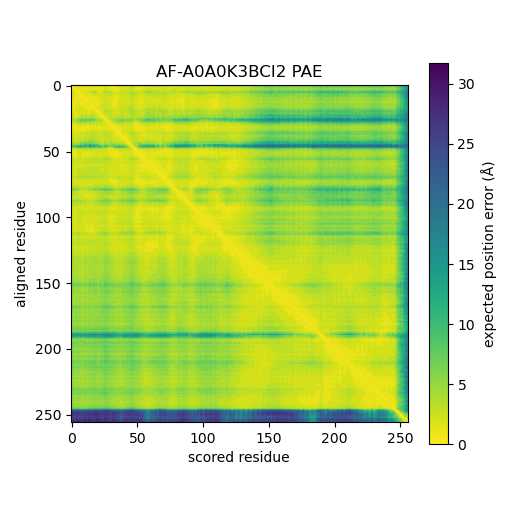.56 204 LEU A CA 1
ATOM 1531 C C . LEU A 1 204 ? 17.782 1.795 -19.683 1.00 96.56 204 LEU A C 1
ATOM 1533 O O . LEU A 1 204 ? 18.459 2.632 -19.079 1.00 96.56 204 LEU A O 1
ATOM 1537 N N . ILE A 1 205 ? 18.110 0.499 -19.709 1.00 98.19 205 ILE A N 1
ATOM 1538 C CA . ILE A 1 205 ? 19.332 -0.036 -19.087 1.00 98.19 205 ILE A CA 1
ATOM 1539 C C . ILE A 1 205 ? 20.570 0.640 -19.688 1.00 98.19 205 ILE A C 1
ATOM 1541 O O . ILE A 1 205 ? 21.365 1.219 -18.949 1.00 98.19 205 ILE A O 1
ATOM 1545 N N . ALA A 1 206 ? 20.695 0.659 -21.018 1.00 97.75 206 ALA A N 1
ATOM 1546 C CA . ALA A 1 206 ? 21.844 1.257 -21.697 1.00 97.75 206 ALA A CA 1
ATOM 1547 C C . ALA A 1 206 ? 21.996 2.758 -21.385 1.00 97.75 206 ALA A C 1
ATOM 1549 O O . ALA A 1 206 ? 23.091 3.227 -21.083 1.00 97.75 206 ALA A O 1
ATOM 1550 N N . VAL A 1 207 ? 20.896 3.516 -21.405 1.00 96.81 207 VAL A N 1
ATOM 1551 C CA . VAL A 1 207 ? 20.858 4.954 -21.076 1.00 96.81 207 VAL A CA 1
ATOM 1552 C C . VAL A 1 207 ? 21.299 5.220 -19.635 1.00 96.81 207 VAL A C 1
ATOM 1554 O O . VAL A 1 207 ? 21.964 6.231 -19.377 1.00 96.81 207 VAL A O 1
ATOM 1557 N N . THR A 1 208 ? 20.928 4.328 -18.714 1.00 96.19 208 THR A N 1
ATOM 1558 C CA . THR A 1 208 ? 21.299 4.386 -17.295 1.00 96.19 208 THR A CA 1
ATOM 1559 C C . THR A 1 208 ? 22.794 4.130 -17.110 1.00 96.19 208 THR A C 1
ATOM 1561 O O . THR A 1 208 ? 23.493 4.947 -16.510 1.00 96.19 208 THR A O 1
ATOM 1564 N N . GLU A 1 209 ? 23.311 3.053 -17.700 1.00 97.00 209 GLU A N 1
ATOM 1565 C CA . GLU A 1 209 ? 24.724 2.669 -17.601 1.00 97.00 209 GLU A CA 1
ATOM 1566 C C . GLU A 1 209 ? 25.655 3.689 -18.269 1.00 97.00 209 GLU A C 1
ATOM 1568 O O . GLU A 1 209 ? 26.695 4.036 -17.714 1.00 97.00 209 GLU A O 1
ATOM 1573 N N . GLN A 1 210 ? 25.265 4.243 -19.422 1.00 96.62 210 GLN A N 1
ATOM 1574 C CA . GLN A 1 210 ? 26.024 5.296 -20.113 1.00 96.62 210 GLN A CA 1
ATOM 1575 C C . GLN A 1 210 ? 26.183 6.572 -19.272 1.00 96.62 210 GLN A C 1
ATOM 1577 O O . GLN A 1 210 ? 27.108 7.349 -19.504 1.00 96.62 210 GLN A O 1
ATOM 1582 N N . ARG A 1 211 ? 25.298 6.793 -18.292 1.00 95.25 211 ARG A N 1
ATOM 1583 C CA . ARG A 1 211 ? 25.376 7.899 -17.323 1.00 95.25 211 ARG A CA 1
ATOM 1584 C C . ARG A 1 211 ? 26.110 7.519 -16.035 1.00 95.25 211 ARG A C 1
ATOM 1586 O O . ARG A 1 211 ? 26.157 8.326 -15.112 1.00 95.25 211 ARG A O 1
ATOM 1593 N N . GLY A 1 212 ? 26.677 6.315 -15.961 1.00 95.69 212 GLY A N 1
ATOM 1594 C CA . GLY A 1 212 ? 27.375 5.813 -14.779 1.00 95.69 212 GLY A CA 1
ATOM 1595 C C . GLY A 1 212 ? 26.453 5.517 -13.593 1.00 95.69 212 GLY A C 1
ATOM 1596 O O . GLY A 1 212 ? 26.925 5.479 -12.460 1.00 95.69 212 GLY A O 1
ATOM 1597 N N . LEU A 1 213 ? 25.150 5.342 -13.835 1.00 96.88 213 LEU A N 1
ATOM 1598 C CA . LEU A 1 213 ? 24.163 5.023 -12.803 1.00 96.88 213 LEU A CA 1
ATOM 1599 C C . LEU A 1 213 ? 23.963 3.507 -12.683 1.00 96.88 213 LEU A C 1
ATOM 1601 O O . LEU A 1 213 ? 24.168 2.759 -13.641 1.00 96.88 213 LEU A O 1
ATOM 1605 N N . ASP A 1 214 ? 23.519 3.056 -11.509 1.00 95.75 214 ASP A N 1
ATOM 1606 C CA . ASP A 1 214 ? 23.131 1.661 -11.307 1.00 95.75 214 ASP A CA 1
ATOM 1607 C C . ASP A 1 214 ? 21.814 1.356 -12.040 1.00 95.75 214 ASP A C 1
ATOM 1609 O O . ASP A 1 214 ? 20.805 2.043 -11.867 1.00 95.75 214 ASP A O 1
ATOM 1613 N N . ALA A 1 215 ? 21.827 0.311 -12.867 1.00 96.38 215 ALA A N 1
ATOM 1614 C CA . ALA A 1 215 ? 20.680 -0.180 -13.620 1.00 96.38 215 ALA A CA 1
ATOM 1615 C C . ALA A 1 215 ? 19.996 -1.398 -12.964 1.00 96.38 215 ALA A C 1
ATOM 1617 O O . ALA A 1 215 ? 19.249 -2.110 -13.631 1.00 96.38 215 ALA A O 1
ATOM 1618 N N . ALA A 1 216 ? 20.224 -1.671 -11.674 1.00 96.44 216 ALA A N 1
ATOM 1619 C CA . ALA A 1 216 ? 19.594 -2.783 -10.957 1.00 96.44 216 ALA A CA 1
ATOM 1620 C C . ALA A 1 216 ? 18.059 -2.788 -11.081 1.00 96.44 216 ALA A C 1
ATOM 1622 O O . ALA A 1 216 ? 17.488 -3.809 -11.456 1.00 96.44 216 ALA A O 1
ATOM 1623 N N . LEU A 1 217 ? 17.396 -1.647 -10.851 1.00 94.88 217 LEU A N 1
ATOM 1624 C CA . LEU A 1 217 ? 15.936 -1.543 -10.956 1.00 94.88 217 LEU A CA 1
ATOM 1625 C C . LEU A 1 217 ? 15.403 -1.865 -12.369 1.00 94.88 217 LEU A C 1
ATOM 1627 O O . LEU A 1 217 ? 14.584 -2.776 -12.484 1.00 94.88 217 LEU A O 1
ATOM 1631 N N . PRO A 1 218 ? 15.845 -1.199 -13.457 1.00 95.69 218 PRO A N 1
ATOM 1632 C CA . PRO A 1 218 ? 15.352 -1.535 -14.794 1.00 95.69 218 PRO A CA 1
ATOM 1633 C C . PRO A 1 218 ? 15.713 -2.967 -15.227 1.00 95.69 218 PRO A C 1
ATOM 1635 O O . PRO A 1 218 ? 14.959 -3.572 -15.986 1.00 95.69 218 PRO A O 1
ATOM 1638 N N . ARG A 1 219 ? 16.801 -3.558 -14.705 1.00 97.56 219 ARG A N 1
ATOM 1639 C CA . ARG A 1 219 ? 17.117 -4.980 -14.932 1.00 97.56 219 ARG A CA 1
ATOM 1640 C C . ARG A 1 219 ? 16.132 -5.934 -14.254 1.00 97.56 219 ARG A C 1
ATOM 1642 O O . ARG A 1 219 ? 15.868 -6.989 -14.818 1.00 97.56 219 ARG A O 1
ATOM 1649 N N . VAL A 1 220 ? 15.573 -5.591 -13.089 1.00 96.38 220 VAL A N 1
ATOM 1650 C CA . VAL A 1 220 ? 14.515 -6.407 -12.458 1.00 96.38 220 VAL A CA 1
ATOM 1651 C C . VAL A 1 220 ? 13.298 -6.494 -13.376 1.00 96.38 220 VAL A C 1
ATOM 1653 O O . VAL A 1 220 ? 12.812 -7.592 -13.639 1.00 96.38 220 VAL A O 1
ATOM 1656 N N . VAL A 1 221 ? 12.857 -5.354 -13.916 1.00 96.31 221 VAL A N 1
ATOM 1657 C CA . VAL A 1 221 ? 11.706 -5.293 -14.830 1.00 96.31 221 VAL A CA 1
ATOM 1658 C C . VAL A 1 221 ? 11.996 -6.068 -16.116 1.00 96.31 221 VAL A C 1
ATOM 1660 O O . VAL A 1 221 ? 11.227 -6.953 -16.477 1.00 96.31 221 VAL A O 1
ATOM 1663 N N . GLN A 1 222 ? 13.144 -5.819 -16.758 1.00 97.94 222 GLN A N 1
ATOM 1664 C CA . GLN A 1 222 ? 13.540 -6.527 -17.980 1.00 97.94 222 GLN A CA 1
ATOM 1665 C C . GLN A 1 222 ? 13.643 -8.045 -17.770 1.00 97.94 222 GLN A C 1
ATOM 1667 O O . GLN A 1 222 ? 13.200 -8.810 -18.625 1.00 97.94 222 GLN A O 1
ATOM 1672 N N . SER A 1 223 ? 14.182 -8.485 -16.630 1.00 97.50 223 SER A N 1
ATOM 1673 C CA . SER A 1 223 ? 14.298 -9.906 -16.294 1.00 97.50 223 SER A CA 1
ATOM 1674 C C . SER A 1 223 ? 12.930 -10.570 -16.138 1.00 97.50 223 SER A C 1
ATOM 1676 O O . SER A 1 223 ? 12.733 -11.684 -16.622 1.00 97.50 223 SER A O 1
ATOM 1678 N N . LEU A 1 224 ? 11.968 -9.895 -15.502 1.00 97.25 224 LEU A N 1
ATOM 1679 C CA . LEU A 1 224 ? 10.605 -10.407 -15.367 1.00 97.25 224 LEU A CA 1
ATOM 1680 C C . LEU A 1 224 ? 9.903 -10.502 -16.733 1.00 97.25 224 LEU A C 1
ATOM 1682 O O . LEU A 1 224 ? 9.315 -11.536 -17.044 1.00 97.25 224 LEU A O 1
ATOM 1686 N N . THR A 1 225 ? 10.044 -9.480 -17.580 1.00 98.12 225 THR A N 1
ATOM 1687 C CA . THR A 1 225 ? 9.540 -9.483 -18.965 1.00 98.12 225 THR A CA 1
ATOM 1688 C C . THR A 1 225 ? 10.131 -10.632 -19.777 1.00 98.12 225 THR A C 1
ATOM 1690 O O . THR A 1 225 ? 9.400 -11.382 -20.422 1.00 98.12 225 THR A O 1
ATOM 1693 N N . ALA A 1 226 ? 11.449 -10.836 -19.695 1.00 97.69 226 ALA A N 1
ATOM 1694 C CA . ALA A 1 226 ? 12.131 -11.932 -20.377 1.00 97.69 226 ALA A CA 1
ATOM 1695 C C . ALA A 1 226 ? 11.643 -13.312 -19.898 1.00 97.69 226 ALA A C 1
ATOM 1697 O O . ALA A 1 226 ? 11.497 -14.224 -20.711 1.00 97.69 226 ALA A O 1
ATOM 1698 N N . GLN A 1 227 ? 11.344 -13.466 -18.603 1.00 97.19 227 GLN A N 1
ATOM 1699 C CA . GLN A 1 227 ? 10.732 -14.686 -18.064 1.00 97.19 227 GLN A CA 1
ATOM 1700 C C . GLN A 1 227 ? 9.315 -14.907 -18.609 1.00 97.19 227 GLN A C 1
ATOM 1702 O O . GLN A 1 227 ? 8.982 -16.035 -18.966 1.00 97.19 227 GLN A O 1
ATOM 1707 N N . GLY A 1 228 ? 8.503 -13.851 -18.731 1.00 97.44 228 GLY A N 1
ATOM 1708 C CA . GLY A 1 228 ? 7.180 -13.923 -19.359 1.00 97.44 228 GLY A CA 1
ATOM 1709 C C . GLY A 1 228 ? 7.245 -14.358 -20.824 1.00 97.44 228 GLY A C 1
ATOM 1710 O O . GLY A 1 228 ? 6.553 -15.297 -21.221 1.00 97.44 228 GLY A O 1
ATOM 1711 N N . ILE A 1 229 ? 8.146 -13.757 -21.607 1.00 98.00 229 ILE A N 1
ATOM 1712 C CA . ILE A 1 229 ? 8.391 -14.146 -23.005 1.00 98.00 229 ILE A CA 1
ATOM 1713 C C . ILE A 1 229 ? 8.821 -15.616 -23.085 1.00 98.00 229 ILE A C 1
ATOM 1715 O O . ILE A 1 229 ? 8.245 -16.392 -23.847 1.00 98.00 229 ILE A O 1
ATOM 1719 N N . ALA A 1 230 ? 9.782 -16.033 -22.255 1.00 97.12 230 ALA A N 1
ATOM 1720 C CA . ALA A 1 230 ? 10.246 -17.420 -22.205 1.00 97.12 230 ALA A CA 1
ATOM 1721 C C . ALA A 1 230 ? 9.143 -18.413 -21.787 1.00 97.12 230 ALA A C 1
ATOM 1723 O O . ALA A 1 230 ? 9.187 -19.578 -22.179 1.00 97.12 230 ALA A O 1
ATOM 1724 N N . ALA A 1 231 ? 8.141 -17.957 -21.031 1.00 95.75 231 ALA A N 1
ATOM 1725 C CA . ALA A 1 231 ? 6.957 -18.727 -20.661 1.00 95.75 231 ALA A CA 1
ATOM 1726 C C . ALA A 1 231 ? 5.870 -18.764 -21.757 1.00 95.75 231 ALA A C 1
ATOM 1728 O O . ALA A 1 231 ? 4.783 -19.285 -21.514 1.00 95.75 231 ALA A O 1
ATOM 1729 N N . GLY A 1 232 ? 6.143 -18.237 -22.958 1.00 96.44 232 GLY A N 1
ATO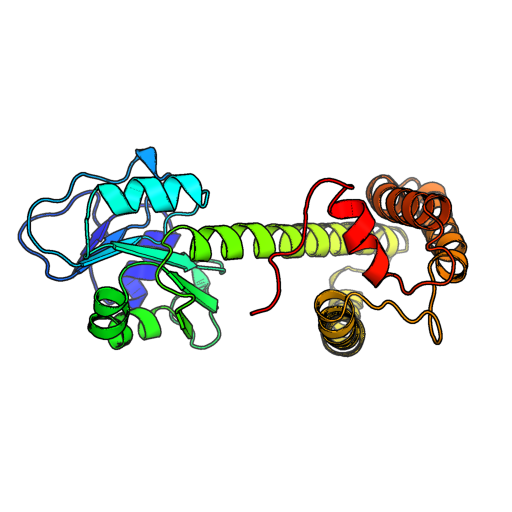M 1730 C CA . GLY A 1 232 ? 5.219 -18.250 -24.096 1.00 96.44 232 GLY A CA 1
ATOM 1731 C C . GLY A 1 232 ? 4.201 -17.110 -24.101 1.00 96.44 232 GLY A C 1
ATOM 1732 O O . GLY A 1 232 ? 3.274 -17.141 -24.903 1.00 96.44 232 GLY A O 1
ATOM 1733 N N . ARG A 1 233 ? 4.376 -16.098 -23.242 1.00 97.00 233 ARG A N 1
ATOM 1734 C CA . ARG A 1 233 ? 3.476 -14.936 -23.116 1.00 97.00 233 ARG A CA 1
ATOM 1735 C C . ARG A 1 233 ? 3.925 -13.740 -23.952 1.00 97.00 233 ARG A C 1
ATOM 1737 O O . ARG A 1 233 ? 3.511 -12.617 -23.706 1.00 97.00 233 ARG A O 1
ATOM 1744 N N . GLY A 1 234 ? 4.818 -13.960 -24.917 1.00 97.44 234 GLY A N 1
ATOM 1745 C CA . GLY A 1 234 ? 5.490 -12.887 -25.648 1.00 97.44 234 GLY A CA 1
ATOM 1746 C C . GLY A 1 234 ? 4.536 -11.881 -26.291 1.00 97.44 234 GLY A C 1
ATOM 1747 O O . GLY A 1 234 ? 4.791 -10.687 -26.210 1.00 97.44 234 GLY A O 1
ATOM 1748 N N . SER A 1 235 ? 3.420 -12.355 -26.848 1.00 98.00 235 SER A N 1
ATOM 1749 C CA . SER A 1 235 ? 2.376 -11.544 -27.487 1.00 98.00 235 SER A CA 1
ATOM 1750 C C . SER A 1 235 ? 1.230 -11.135 -26.551 1.00 98.00 235 SER A C 1
ATOM 1752 O O . SER A 1 235 ? 0.167 -10.752 -27.032 1.00 98.00 235 SER A O 1
ATOM 1754 N N . GLU A 1 236 ? 1.385 -11.304 -25.239 1.00 98.06 236 GLU A N 1
ATOM 1755 C CA . GLU A 1 236 ? 0.403 -10.870 -24.244 1.00 98.06 236 GLU A CA 1
ATOM 1756 C C . GLU A 1 236 ? 0.769 -9.483 -23.704 1.00 98.06 236 GLU A C 1
ATOM 1758 O O . GLU A 1 236 ? 1.941 -9.091 -23.707 1.00 98.06 236 GLU A O 1
ATOM 1763 N N . SER A 1 237 ? -0.235 -8.762 -23.198 1.00 97.50 237 SER A N 1
ATOM 1764 C CA . SER A 1 237 ? -0.045 -7.511 -22.455 1.00 97.50 237 SER A CA 1
ATOM 1765 C C . SER A 1 237 ? 0.928 -7.691 -21.283 1.00 97.50 237 SER A C 1
ATOM 1767 O O . SER A 1 237 ? 1.071 -8.780 -20.709 1.00 97.50 237 SER A O 1
ATOM 1769 N N . PHE A 1 238 ? 1.567 -6.594 -20.874 1.00 96.94 238 PHE A N 1
ATOM 1770 C CA . PHE A 1 238 ? 2.465 -6.561 -19.723 1.00 96.94 238 PHE A CA 1
ATOM 1771 C C . PHE A 1 238 ? 1.799 -7.028 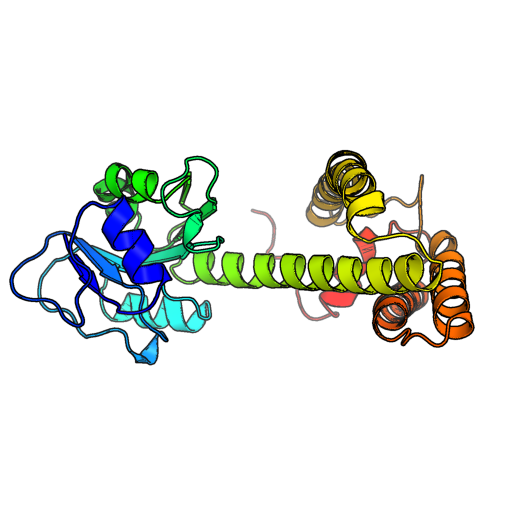-18.413 1.00 96.94 238 PHE A C 1
ATOM 1773 O O . PHE A 1 238 ? 2.472 -7.584 -17.541 1.00 96.94 238 PHE A O 1
ATOM 1780 N N . ALA A 1 239 ? 0.470 -6.917 -18.293 1.00 97.06 239 ALA A N 1
ATOM 1781 C CA . ALA A 1 239 ? -0.294 -7.447 -17.158 1.00 97.06 239 ALA A CA 1
ATOM 1782 C C . ALA A 1 239 ? -0.124 -8.965 -16.958 1.00 97.06 239 ALA A C 1
ATOM 1784 O O . ALA A 1 239 ? -0.219 -9.455 -15.829 1.00 97.06 239 ALA A O 1
ATOM 1785 N N . SER A 1 240 ? 0.185 -9.714 -18.023 1.00 97.25 240 SER A N 1
ATOM 1786 C CA . SER A 1 240 ? 0.404 -11.167 -17.971 1.00 97.25 240 SER A CA 1
ATOM 1787 C C . SER A 1 240 ? 1.546 -11.588 -17.039 1.00 97.25 240 SER A C 1
ATOM 1789 O O . SER A 1 240 ? 1.579 -12.725 -16.558 1.00 97.25 240 SER A O 1
ATOM 1791 N N . LEU A 1 241 ? 2.460 -10.668 -16.706 1.00 96.88 241 LEU A N 1
ATOM 1792 C CA . LEU A 1 241 ? 3.545 -10.911 -15.756 1.00 96.88 241 LEU A CA 1
ATOM 1793 C C . LEU A 1 241 ? 3.045 -11.233 -14.343 1.00 96.88 241 LEU A C 1
ATOM 1795 O O . LEU A 1 241 ? 3.792 -11.838 -13.572 1.00 96.88 241 LEU A O 1
ATOM 1799 N N . VAL A 1 242 ? 1.782 -10.934 -14.009 1.00 97.00 242 VAL A N 1
ATOM 1800 C CA . VAL A 1 242 ? 1.161 -11.407 -12.760 1.00 97.00 242 VAL A CA 1
ATOM 1801 C C . VAL A 1 242 ? 1.225 -12.934 -12.633 1.00 97.00 242 VAL A C 1
ATOM 1803 O O . VAL A 1 242 ? 1.446 -13.451 -11.540 1.00 97.00 242 VAL A O 1
ATOM 1806 N N . GLU A 1 243 ? 1.105 -13.666 -13.743 1.00 95.44 243 GLU A N 1
ATOM 1807 C CA . GLU A 1 243 ? 1.162 -15.130 -13.762 1.00 95.44 243 GLU A CA 1
ATOM 1808 C C . GLU A 1 243 ? 2.587 -15.649 -13.553 1.00 95.44 243 GLU A C 1
ATOM 1810 O O . GLU A 1 243 ? 2.795 -16.708 -12.962 1.00 95.44 243 GLU A O 1
ATOM 1815 N N . VAL A 1 244 ? 3.585 -14.875 -13.984 1.00 95.12 244 VAL A N 1
ATOM 1816 C CA . VAL A 1 244 ? 4.996 -15.162 -13.703 1.00 95.12 244 VAL A CA 1
ATOM 1817 C C . VAL A 1 244 ? 5.289 -14.933 -12.219 1.00 95.12 244 VAL A C 1
ATOM 1819 O O . VAL A 1 244 ? 5.889 -15.793 -11.577 1.00 95.12 244 VAL A O 1
ATOM 1822 N N . ILE A 1 245 ? 4.809 -13.818 -11.652 1.00 95.25 245 ILE A N 1
ATOM 1823 C CA . ILE A 1 245 ? 4.978 -13.467 -10.230 1.00 95.25 245 ILE A CA 1
ATOM 1824 C C . ILE A 1 245 ? 4.304 -14.494 -9.318 1.00 95.25 245 ILE A C 1
ATOM 1826 O O . ILE A 1 245 ? 4.871 -14.873 -8.294 1.00 95.25 245 ILE A O 1
ATOM 1830 N N . ARG A 1 246 ? 3.106 -14.964 -9.688 1.00 93.62 246 ARG A N 1
ATOM 1831 C CA . ARG A 1 246 ? 2.378 -15.992 -8.936 1.00 93.62 246 ARG A CA 1
ATOM 1832 C C . ARG A 1 246 ? 3.194 -17.278 -8.785 1.00 93.62 246 ARG A C 1
ATOM 1834 O O . ARG A 1 246 ? 3.044 -17.981 -7.784 1.00 93.62 246 ARG A O 1
ATOM 1841 N N . GLY A 1 247 ? 4.049 -17.579 -9.767 1.00 79.94 247 GLY A N 1
ATOM 1842 C CA . GLY A 1 247 ? 4.669 -18.890 -9.923 1.00 79.94 247 GLY A CA 1
ATOM 1843 C C . GLY A 1 247 ? 3.595 -19.968 -10.112 1.00 79.94 247 GLY A C 1
ATOM 1844 O O . GLY A 1 247 ? 2.440 -19.800 -9.733 1.00 79.94 247 GLY A O 1
ATOM 1845 N N . GLY A 1 248 ? 3.930 -21.128 -10.674 1.00 57.12 248 GLY A N 1
ATOM 1846 C CA . GLY A 1 248 ? 2.947 -22.199 -10.932 1.00 57.12 248 GLY A CA 1
ATOM 1847 C C . GLY A 1 248 ? 2.237 -22.810 -9.700 1.00 57.12 248 GLY A C 1
ATOM 1848 O O . GLY A 1 248 ? 1.686 -23.899 -9.822 1.00 57.12 248 GLY A O 1
ATOM 1849 N N . GLY A 1 249 ? 2.286 -22.178 -8.517 1.00 45.88 249 GLY A N 1
ATOM 1850 C CA . GLY A 1 249 ? 1.726 -22.655 -7.249 1.00 45.88 249 GLY A CA 1
ATOM 1851 C C . GLY A 1 249 ? 0.534 -21.862 -6.691 1.00 45.88 249 GLY A C 1
ATOM 1852 O O . GLY A 1 249 ? -0.188 -22.407 -5.860 1.00 45.88 249 GLY A O 1
ATOM 1853 N N . LEU A 1 250 ? 0.278 -20.624 -7.130 1.00 49.88 250 LEU A N 1
ATOM 1854 C CA . LEU A 1 250 ? -0.909 -19.873 -6.696 1.00 49.88 250 LEU A CA 1
ATOM 1855 C C . LEU A 1 250 ? -2.101 -20.207 -7.605 1.00 49.88 250 LEU A C 1
ATOM 1857 O O . LEU A 1 250 ? -2.325 -19.567 -8.630 1.00 49.88 250 LEU A O 1
ATOM 1861 N N . GLN A 1 251 ? -2.875 -21.230 -7.231 1.00 47.66 251 GLN A N 1
ATOM 1862 C CA . GLN A 1 251 ? -4.180 -21.479 -7.849 1.00 47.66 251 GLN A CA 1
ATOM 1863 C C . GLN A 1 251 ? -5.145 -20.358 -7.458 1.00 47.66 251 GLN A C 1
ATOM 1865 O O . GLN A 1 251 ? -5.317 -20.065 -6.274 1.00 47.66 251 GLN A O 1
ATOM 1870 N N . ARG A 1 252 ? -5.787 -19.734 -8.456 1.00 56.28 252 ARG A N 1
ATOM 1871 C CA . ARG A 1 252 ? -6.877 -18.781 -8.214 1.00 56.28 252 ARG A CA 1
ATOM 1872 C C . ARG A 1 252 ? -7.951 -19.461 -7.349 1.00 56.28 252 ARG A C 1
ATOM 1874 O O . ARG A 1 252 ? -8.297 -20.610 -7.642 1.00 56.28 252 ARG A O 1
ATOM 1881 N N . PRO A 1 253 ? -8.509 -18.782 -6.329 1.00 50.59 253 PRO A N 1
ATOM 1882 C CA . PRO A 1 253 ? -9.731 -19.259 -5.701 1.00 50.59 253 PRO A CA 1
ATOM 1883 C C . PRO A 1 253 ? -10.787 -19.431 -6.796 1.00 50.59 253 PRO A C 1
ATOM 1885 O O . PRO A 1 253 ? -10.928 -18.555 -7.653 1.00 50.59 253 PRO A O 1
ATOM 1888 N N . ALA A 1 254 ? -11.483 -20.569 -6.803 1.00 36.16 254 ALA A N 1
ATOM 1889 C 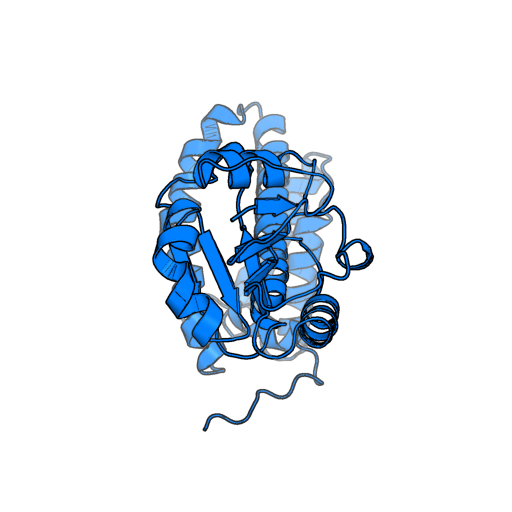CA . ALA A 1 254 ? -12.582 -20.782 -7.734 1.00 36.16 254 ALA A CA 1
ATOM 1890 C C . ALA A 1 254 ? -13.603 -19.650 -7.555 1.00 36.16 254 ALA A C 1
ATOM 1892 O O . ALA A 1 254 ? -14.025 -19.370 -6.431 1.00 36.16 254 ALA A O 1
ATOM 1893 N N . THR A 1 255 ? -13.958 -18.981 -8.650 1.00 39.00 255 THR A N 1
ATOM 1894 C CA . THR A 1 255 ? -15.021 -17.974 -8.657 1.00 39.00 255 THR A CA 1
ATOM 1895 C C . THR A 1 255 ? -16.322 -18.635 -8.171 1.00 39.00 255 THR A C 1
ATOM 1897 O O . THR A 1 255 ? -16.594 -19.756 -8.613 1.00 39.00 255 THR A O 1
ATOM 1900 N N . PRO A 1 256 ? -17.086 -18.015 -7.251 1.00 41.25 256 PRO A N 1
ATOM 1901 C CA . PRO A 1 256 ? -18.372 -18.553 -6.803 1.00 41.25 256 PRO A CA 1
ATOM 1902 C C . PRO A 1 256 ? -19.410 -18.647 -7.928 1.00 41.25 256 PRO A C 1
ATOM 1904 O O . PRO A 1 256 ? -19.354 -17.821 -8.869 1.00 41.25 256 PRO A O 1
#

Mean predicted aligned error: 4.93 Å

Solvent-accessible surface area (backbone atoms only — not comparable to full-atom values): 13742 Å² total; per-residue (Å²): 94,42,26,33,17,85,46,71,52,21,47,27,52,12,60,44,67,72,40,61,51,31,90,63,88,84,79,89,46,69,34,39,36,38,22,46,91,37,71,92,67,63,73,90,74,84,82,86,37,30,35,38,36,49,40,70,64,50,29,66,54,35,43,56,54,35,69,77,36,75,82,26,27,26,30,27,27,68,73,63,60,47,91,46,48,42,36,74,86,29,53,30,36,27,10,10,29,64,67,44,50,67,76,40,42,80,60,46,50,34,43,8,37,70,44,79,78,46,66,55,25,23,52,15,29,44,52,43,55,56,51,48,53,54,50,52,54,52,53,50,51,49,51,54,50,41,53,60,40,42,74,72,72,42,57,60,81,71,51,47,62,60,52,53,48,44,46,67,60,53,52,44,54,52,52,60,52,36,50,54,29,62,75,70,73,48,48,73,36,87,89,52,20,33,65,70,48,49,62,56,38,52,51,52,32,50,60,31,46,76,70,74,41,87,40,65,67,51,47,54,54,40,51,51,45,52,51,30,36,75,71,71,41,26,67,19,17,69,64,48,43,55,61,59,73,50,39,104,75,65,74,75,78,80,80,131